Protein AF-A0A520QW75-F1 (afdb_monomer)

Mean predicted aligned error: 20.35 Å

Structure (mmCIF, N/CA/C/O backbone):
data_AF-A0A520QW75-F1
#
_entry.id   AF-A0A520QW75-F1
#
loop_
_atom_site.group_PDB
_atom_site.id
_atom_site.type_symbol
_atom_site.label_atom_id
_atom_site.label_alt_id
_atom_site.label_comp_id
_atom_site.label_asym_id
_atom_site.label_entity_id
_atom_site.label_seq_id
_atom_site.pdbx_PDB_ins_code
_atom_site.Cartn_x
_atom_site.Cartn_y
_atom_site.Cartn_z
_atom_site.occupancy
_atom_site.B_iso_or_equiv
_atom_site.auth_seq_id
_atom_site.auth_comp_id
_atom_site.auth_asym_id
_atom_site.auth_atom_id
_atom_site.pdbx_PDB_model_num
ATOM 1 N N . MET A 1 1 ? -32.473 13.089 15.327 1.00 42.22 1 MET A N 1
ATOM 2 C CA . MET A 1 1 ? -33.759 12.348 15.554 1.00 42.22 1 MET A CA 1
ATOM 3 C C . MET A 1 1 ? -34.931 12.749 14.631 1.00 42.22 1 MET A C 1
ATOM 5 O O . MET A 1 1 ? -35.646 13.708 14.922 1.00 42.22 1 MET A O 1
ATOM 9 N N . ARG A 1 2 ? -35.199 11.991 13.554 1.00 32.72 2 ARG A N 1
ATOM 10 C CA . ARG A 1 2 ? -36.476 12.032 12.803 1.00 32.72 2 ARG A CA 1
ATOM 11 C C . ARG A 1 2 ? -36.826 10.639 12.255 1.00 32.72 2 ARG A C 1
ATOM 13 O O . ARG A 1 2 ? -36.296 10.236 11.233 1.00 32.72 2 ARG A O 1
ATOM 20 N N . CYS A 1 3 ? -37.754 9.934 12.904 1.00 30.45 3 CYS A N 1
ATOM 21 C CA . CYS A 1 3 ? -38.469 8.804 12.302 1.00 30.45 3 CYS A CA 1
ATOM 22 C C . CYS A 1 3 ? -39.557 9.358 11.371 1.00 30.45 3 CYS A C 1
ATOM 24 O O . CYS A 1 3 ? -40.624 9.766 11.834 1.00 30.45 3 CYS A O 1
ATOM 26 N N . THR A 1 4 ? -39.311 9.416 10.064 1.00 38.19 4 THR A N 1
ATOM 27 C CA . THR A 1 4 ? -40.380 9.689 9.092 1.00 38.19 4 THR A CA 1
ATOM 28 C C . THR A 1 4 ? -41.209 8.429 8.873 1.00 38.19 4 THR A C 1
ATOM 30 O O . THR A 1 4 ? -40.852 7.554 8.091 1.00 38.19 4 THR A O 1
ATOM 33 N N . ALA A 1 5 ? -42.340 8.349 9.575 1.00 40.09 5 ALA A N 1
ATOM 34 C CA . ALA A 1 5 ? -43.391 7.370 9.337 1.00 40.09 5 ALA A CA 1
ATOM 35 C C . ALA A 1 5 ? -44.113 7.681 8.013 1.00 40.09 5 ALA A C 1
ATOM 37 O O . ALA A 1 5 ? -44.834 8.676 7.910 1.00 40.09 5 ALA A O 1
ATOM 38 N N . ALA A 1 6 ? -43.951 6.824 7.002 1.00 36.31 6 ALA A N 1
ATOM 39 C CA . ALA A 1 6 ? -44.821 6.821 5.830 1.00 36.31 6 ALA A CA 1
ATOM 40 C C . ALA A 1 6 ? -46.079 5.987 6.126 1.00 36.31 6 ALA A C 1
ATOM 42 O O . ALA A 1 6 ? -46.023 4.837 6.557 1.00 36.31 6 ALA A O 1
ATOM 43 N N . VAL A 1 7 ? -47.225 6.635 5.939 1.00 38.41 7 VAL A N 1
ATOM 44 C CA . VAL A 1 7 ? -48.564 6.230 6.368 1.00 38.41 7 VAL A CA 1
ATOM 45 C C . VAL A 1 7 ? -49.082 4.997 5.619 1.00 38.41 7 VAL A C 1
ATOM 47 O O . VAL A 1 7 ? -49.169 4.964 4.394 1.00 38.41 7 VAL A O 1
ATOM 50 N N . ILE A 1 8 ? -49.517 4.015 6.407 1.00 40.06 8 ILE A N 1
ATOM 51 C CA . ILE A 1 8 ? -50.234 2.794 6.025 1.00 40.06 8 ILE A CA 1
ATOM 52 C C . ILE A 1 8 ? -51.604 3.128 5.405 1.00 40.06 8 ILE A C 1
ATOM 54 O O . ILE A 1 8 ? -52.425 3.805 6.028 1.00 40.06 8 ILE A O 1
ATOM 58 N N . ARG A 1 9 ? -51.924 2.554 4.233 1.00 38.00 9 ARG A N 1
ATOM 59 C CA . ARG A 1 9 ? -53.306 2.460 3.722 1.00 38.00 9 ARG A CA 1
ATOM 60 C C . ARG A 1 9 ? -53.643 1.022 3.291 1.00 38.00 9 ARG A C 1
ATOM 62 O O . ARG A 1 9 ? -53.398 0.640 2.160 1.00 38.00 9 ARG A O 1
ATOM 69 N N . ARG A 1 10 ? -54.275 0.290 4.225 1.00 41.78 10 ARG A N 1
ATOM 70 C CA . ARG A 1 10 ? -55.133 -0.916 4.080 1.00 41.78 10 ARG A CA 1
ATOM 71 C C . ARG A 1 10 ? -54.602 -2.112 3.256 1.00 41.78 10 ARG A C 1
ATOM 73 O O . ARG A 1 10 ? -54.815 -2.125 2.053 1.00 41.78 10 ARG A O 1
ATOM 80 N N . LEU A 1 11 ? -54.180 -3.196 3.928 1.00 38.09 11 LEU A N 1
ATOM 81 C CA . LEU A 1 11 ? -54.791 -4.543 3.814 1.00 38.09 11 LEU A CA 1
ATOM 82 C C . LEU A 1 11 ? -54.193 -5.557 4.824 1.00 38.09 11 LEU A C 1
ATOM 84 O O . LEU A 1 11 ? -52.999 -5.555 5.068 1.00 38.09 11 LEU A O 1
ATOM 88 N N . LEU A 1 12 ? -55.088 -6.378 5.388 1.00 38.69 12 LEU A N 1
ATOM 89 C CA . LEU A 1 12 ? -54.980 -7.656 6.121 1.00 38.69 12 LEU A CA 1
ATOM 90 C C . LEU A 1 12 ? -53.645 -8.200 6.698 1.00 38.69 12 LEU A C 1
ATOM 92 O O . LEU A 1 12 ? -52.679 -8.437 5.989 1.00 38.69 12 LEU A O 1
ATOM 96 N N . LEU A 1 13 ? -53.747 -8.579 7.984 1.00 44.44 13 LEU A N 1
ATOM 97 C CA . LEU A 1 13 ? -53.095 -9.677 8.724 1.00 44.44 13 LEU A CA 1
ATOM 98 C C . LEU A 1 13 ? -51.955 -10.459 8.030 1.00 44.44 13 LEU A C 1
ATOM 100 O O . LEU A 1 13 ? -52.214 -11.376 7.256 1.00 44.44 13 LEU A O 1
ATOM 104 N N . MET A 1 14 ? -50.731 -10.283 8.533 1.00 34.16 14 MET A N 1
ATOM 105 C CA . MET A 1 14 ? -49.941 -11.396 9.072 1.00 34.16 14 MET A CA 1
ATOM 106 C C . MET A 1 14 ? -48.913 -10.870 10.075 1.00 34.16 14 MET A C 1
ATOM 108 O O . MET A 1 14 ? -48.211 -9.891 9.839 1.00 34.16 14 MET A O 1
ATOM 112 N N . THR A 1 15 ? -48.874 -11.523 11.227 1.00 48.84 15 THR A N 1
ATOM 113 C CA . THR A 1 15 ? -47.963 -11.282 12.338 1.00 48.84 15 THR A CA 1
ATOM 114 C C . THR A 1 15 ? -46.535 -11.619 11.904 1.00 48.84 15 THR A C 1
ATOM 116 O O . THR A 1 15 ? -46.151 -12.783 11.886 1.00 48.84 15 THR A O 1
ATOM 119 N N . ALA A 1 16 ? -45.744 -10.604 11.568 1.00 38.72 16 ALA A N 1
ATOM 120 C CA . ALA A 1 16 ? -44.292 -10.701 11.521 1.00 38.72 16 ALA A CA 1
ATOM 121 C C . ALA A 1 16 ? -43.744 -9.589 12.412 1.00 38.72 16 ALA A C 1
ATOM 123 O O . ALA A 1 16 ? -43.727 -8.415 12.046 1.00 38.72 16 ALA A O 1
ATOM 124 N N . LEU A 1 17 ? -43.364 -9.979 13.626 1.00 44.41 17 LEU A N 1
ATOM 125 C CA . LEU A 1 17 ? -42.553 -9.178 14.526 1.00 44.41 17 LEU A CA 1
ATOM 126 C C . LEU A 1 17 ? -41.160 -9.078 13.882 1.00 44.41 17 LEU A C 1
ATOM 128 O O . LEU A 1 17 ? -40.265 -9.854 14.197 1.00 44.41 17 LEU A O 1
ATOM 132 N N . LEU A 1 18 ? -41.007 -8.191 12.898 1.00 40.03 18 LEU A N 1
ATOM 133 C CA . LEU A 1 18 ? -39.690 -7.767 12.452 1.00 40.03 18 LEU A CA 1
ATOM 134 C C . LEU A 1 18 ? -39.141 -6.918 13.593 1.00 40.03 18 LEU A C 1
ATOM 136 O O . LEU A 1 18 ? -39.601 -5.800 13.825 1.00 40.03 18 LEU A O 1
ATOM 140 N N . ALA A 1 19 ? -38.213 -7.495 14.352 1.00 37.88 19 ALA A N 1
ATOM 141 C CA . ALA A 1 19 ? -37.278 -6.720 15.141 1.00 37.88 19 ALA A CA 1
ATOM 142 C C . ALA A 1 19 ? -36.535 -5.822 14.148 1.00 37.88 19 ALA A C 1
ATOM 144 O O . ALA A 1 19 ? -35.592 -6.251 13.492 1.00 37.88 19 ALA A O 1
ATOM 145 N N . VAL A 1 20 ? -37.040 -4.604 13.959 1.00 41.28 20 VAL A N 1
ATOM 146 C CA . VAL A 1 20 ? -36.266 -3.531 13.353 1.00 41.28 20 VAL A CA 1
ATOM 147 C C . VAL A 1 20 ? -35.201 -3.231 14.397 1.00 41.28 20 VAL A C 1
ATOM 149 O O . VAL A 1 20 ? -35.482 -2.562 15.391 1.00 41.28 20 VAL A O 1
ATOM 152 N N . GLY A 1 21 ? -34.032 -3.857 14.250 1.00 39.59 21 GLY A N 1
ATOM 153 C CA . GLY A 1 21 ? -32.836 -3.409 14.942 1.00 39.59 21 GLY A CA 1
ATOM 154 C C . GLY A 1 21 ? -32.638 -1.962 14.525 1.00 39.59 21 GLY A C 1
ATOM 155 O O . GLY A 1 21 ? -32.510 -1.675 13.339 1.00 39.59 21 GLY A O 1
ATOM 156 N N . CYS A 1 22 ? -32.758 -1.037 15.471 1.00 44.78 22 CYS A N 1
ATOM 157 C CA . CYS A 1 22 ? -32.265 0.308 15.244 1.00 44.78 22 CYS A CA 1
ATOM 158 C C . CYS A 1 22 ? -30.747 0.177 15.275 1.00 44.78 22 CYS A C 1
ATOM 160 O O . CYS A 1 22 ? -30.173 0.140 16.360 1.00 44.78 22 CYS A O 1
ATOM 162 N N . ASP A 1 23 ? -30.124 0.008 14.115 1.00 56.12 23 ASP A N 1
ATOM 163 C CA . ASP A 1 23 ? -28.684 0.185 14.013 1.00 56.12 23 ASP A CA 1
ATOM 164 C C . ASP A 1 23 ? -28.398 1.662 14.308 1.00 56.12 23 ASP A C 1
ATOM 166 O O . ASP A 1 23 ? -29.008 2.564 13.723 1.00 56.12 23 ASP A O 1
ATOM 170 N N . ASP A 1 24 ? -27.554 1.910 15.308 1.00 74.06 24 ASP A N 1
ATOM 171 C CA . ASP A 1 24 ? -27.201 3.264 15.711 1.00 74.06 24 ASP A CA 1
ATOM 172 C C . ASP A 1 24 ? -26.275 3.850 14.641 1.00 74.06 24 ASP A C 1
ATOM 174 O O . ASP A 1 24 ? -25.105 3.482 14.512 1.00 74.06 24 ASP A O 1
ATOM 178 N N . THR A 1 25 ? -26.830 4.748 13.830 1.00 83.81 25 THR A N 1
ATOM 179 C CA . THR A 1 25 ? -26.079 5.465 12.805 1.00 83.81 25 THR A CA 1
ATOM 180 C C . THR A 1 25 ? -25.237 6.567 13.440 1.00 83.81 25 THR A C 1
ATOM 182 O O . THR A 1 25 ? -25.725 7.411 14.201 1.00 83.81 25 THR A O 1
ATOM 185 N N . HIS A 1 26 ? -23.961 6.595 13.087 1.00 89.94 26 HIS A N 1
ATOM 186 C CA . HIS A 1 26 ? -22.995 7.579 13.537 1.00 89.94 26 HIS A CA 1
ATOM 187 C C . HIS A 1 26 ? -22.360 8.293 12.346 1.00 89.94 26 HIS A C 1
ATOM 189 O O . HIS A 1 26 ? -22.221 7.740 11.260 1.00 89.94 26 HIS A O 1
ATOM 195 N N . HIS A 1 27 ? -21.930 9.531 12.577 1.00 92.94 27 HIS A N 1
ATOM 196 C CA . HIS A 1 27 ? -21.165 10.300 11.603 1.00 92.94 27 HIS A CA 1
ATOM 197 C C . HIS A 1 27 ? -19.714 10.396 12.048 1.00 92.94 27 HIS A C 1
ATOM 199 O O . HIS A 1 27 ? -19.423 10.587 13.231 1.00 92.94 27 HIS A O 1
ATOM 205 N N . ALA A 1 28 ? -18.801 10.314 11.095 1.00 92.75 28 ALA A N 1
ATOM 206 C CA . ALA A 1 28 ? -17.375 10.479 11.293 1.00 92.75 28 ALA A CA 1
ATOM 207 C C . ALA A 1 28 ? -16.809 11.439 10.247 1.00 92.75 28 ALA A C 1
ATOM 209 O O . ALA A 1 28 ? -17.318 11.523 9.131 1.00 92.75 28 ALA A O 1
ATOM 210 N N . ARG A 1 29 ? -15.752 12.172 10.604 1.00 92.06 29 ARG A N 1
ATOM 211 C CA . ARG A 1 29 ? -15.114 13.122 9.694 1.00 92.06 29 ARG A CA 1
ATOM 212 C C . ARG A 1 29 ? -13.629 12.860 9.566 1.00 92.06 29 ARG A C 1
ATOM 214 O O . ARG A 1 29 ? -12.904 12.918 10.558 1.00 92.06 29 ARG A O 1
ATOM 221 N N . VAL A 1 30 ? -13.193 12.630 8.332 1.00 91.12 30 VAL A N 1
ATOM 222 C CA . VAL A 1 30 ? -11.797 12.353 7.984 1.00 91.12 30 VAL A CA 1
ATOM 223 C C . VAL A 1 30 ? -11.310 13.293 6.886 1.00 91.12 30 VAL A C 1
ATOM 225 O O . VAL A 1 30 ? -12.068 13.719 6.011 1.00 91.12 30 VAL A O 1
ATOM 228 N N . SER A 1 31 ? -10.029 13.643 6.930 1.00 87.56 31 SER A N 1
ATOM 229 C CA . SER A 1 31 ? -9.386 14.482 5.915 1.00 87.56 31 SER A CA 1
ATOM 230 C C . SER A 1 31 ? -9.206 13.752 4.581 1.00 87.56 31 SER A C 1
ATOM 232 O O . SER A 1 31 ? -9.246 14.380 3.523 1.00 87.56 31 SER A O 1
ATOM 234 N N . GLN A 1 32 ? -9.049 12.426 4.613 1.00 83.19 32 GLN A N 1
ATOM 235 C CA . GLN A 1 32 ? -8.923 11.577 3.431 1.00 83.19 32 GLN A CA 1
ATOM 236 C C . GLN A 1 32 ? -9.780 10.321 3.576 1.00 83.19 32 GLN A C 1
ATOM 238 O O . GLN A 1 32 ? -9.716 9.627 4.582 1.00 83.19 32 GLN A O 1
ATOM 243 N N . GLY A 1 33 ? -10.562 10.002 2.543 1.00 81.56 33 GLY A N 1
ATOM 244 C CA . GLY A 1 33 ? -11.476 8.857 2.567 1.00 81.56 33 GLY A CA 1
ATOM 245 C C . GLY A 1 33 ? -10.820 7.507 2.279 1.00 81.56 33 GLY A C 1
ATOM 246 O O . GLY A 1 33 ? -11.493 6.501 2.397 1.00 81.56 33 GLY A O 1
ATOM 247 N N . ALA A 1 34 ? -9.550 7.455 1.859 1.00 86.25 34 ALA A N 1
ATOM 248 C CA . ALA A 1 34 ? -8.804 6.211 1.603 1.00 86.25 34 ALA A CA 1
ATOM 249 C C . ALA A 1 34 ? -9.543 5.150 0.739 1.00 86.25 34 ALA A C 1
ATOM 251 O O . ALA A 1 34 ? -9.346 3.954 0.909 1.00 86.25 34 ALA A O 1
ATOM 252 N N . GLY A 1 35 ? -10.406 5.566 -0.196 1.00 86.75 35 GLY A N 1
ATOM 253 C CA . GLY A 1 35 ? -11.193 4.639 -1.026 1.00 86.75 35 GLY A CA 1
ATOM 254 C C . GLY A 1 35 ? -12.397 3.992 -0.325 1.00 86.75 35 GLY A C 1
ATOM 255 O O . GLY A 1 35 ? -12.981 3.058 -0.877 1.00 86.75 35 GLY A O 1
ATOM 256 N N . LEU A 1 36 ? -12.780 4.480 0.860 1.00 90.88 36 LEU A N 1
ATOM 257 C CA . LEU A 1 36 ? -14.013 4.091 1.541 1.00 90.88 36 LEU A CA 1
ATOM 258 C C . LEU A 1 36 ? -15.226 4.272 0.624 1.00 90.88 36 LEU A C 1
ATOM 260 O O . LEU A 1 36 ? -15.346 5.257 -0.108 1.00 90.88 36 LEU A O 1
ATOM 264 N N . HIS A 1 37 ? -16.124 3.304 0.702 1.00 93.06 37 HIS A N 1
ATOM 265 C CA . HIS A 1 37 ? -17.395 3.246 -0.009 1.00 93.06 37 HIS A CA 1
ATOM 266 C C . HIS A 1 37 ? -18.438 2.554 0.875 1.00 93.06 37 HIS A C 1
ATOM 268 O O . HIS A 1 37 ? -18.087 1.923 1.873 1.00 93.06 37 HIS A O 1
ATOM 274 N N . GLU A 1 38 ? -19.711 2.672 0.511 1.00 94.44 38 GLU A N 1
ATOM 275 C CA . GLU A 1 38 ? -20.807 1.930 1.147 1.00 94.44 38 GLU A CA 1
ATOM 276 C C . GLU A 1 38 ? -20.475 0.425 1.238 1.00 94.44 38 GLU A C 1
ATOM 278 O O . GLU A 1 38 ? -19.975 -0.164 0.276 1.00 94.44 38 GLU A O 1
ATOM 283 N N . GLY A 1 39 ? -20.684 -0.173 2.412 1.00 91.69 39 GLY A N 1
ATOM 284 C CA . GLY A 1 39 ? -20.321 -1.556 2.746 1.00 91.69 39 GLY A CA 1
ATOM 285 C C . GLY A 1 39 ? -18.884 -1.760 3.250 1.00 91.69 39 GLY A C 1
ATOM 286 O O . GLY A 1 39 ? -18.525 -2.871 3.652 1.00 91.69 39 GLY A O 1
ATOM 287 N N . SER A 1 40 ? -18.041 -0.719 3.269 1.00 94.12 40 SER A N 1
ATOM 288 C CA . SER A 1 40 ? -16.687 -0.828 3.841 1.00 94.12 40 SER A CA 1
ATOM 289 C C . SER A 1 40 ? -16.761 -1.191 5.334 1.00 94.12 40 SER A C 1
ATOM 291 O O . SER A 1 40 ? -17.548 -0.581 6.058 1.00 94.12 40 SER A O 1
ATOM 293 N N . PRO A 1 41 ? -15.953 -2.138 5.845 1.00 95.00 41 PRO A N 1
ATOM 294 C CA . PRO A 1 41 ? -15.961 -2.501 7.263 1.00 95.00 41 PRO A CA 1
ATOM 295 C C . PRO A 1 41 ? -15.629 -1.347 8.199 1.00 95.00 41 PRO A C 1
ATOM 297 O O . PRO A 1 41 ? -14.648 -0.625 7.995 1.00 95.00 41 PRO A O 1
ATOM 300 N N . VAL A 1 42 ? -16.342 -1.314 9.323 1.00 94.38 42 VAL A N 1
ATOM 301 C CA . VAL A 1 42 ? -15.949 -0.582 10.527 1.00 94.38 42 VAL A CA 1
ATOM 302 C C . VAL A 1 42 ? -15.266 -1.550 11.489 1.00 94.38 42 VAL A C 1
ATOM 304 O O . VAL A 1 42 ? -15.842 -2.572 11.876 1.00 94.38 42 VAL A O 1
ATOM 307 N N . LEU A 1 43 ? -14.029 -1.243 11.874 1.00 92.69 43 LEU A N 1
ATOM 308 C CA . LEU A 1 43 ? -13.207 -2.082 12.743 1.00 92.69 43 LEU A CA 1
ATOM 309 C C . LEU A 1 43 ? -12.959 -1.416 14.095 1.00 92.69 43 LEU A C 1
ATOM 311 O O . LEU A 1 43 ? -12.551 -0.262 14.148 1.00 92.69 43 LEU A O 1
ATOM 315 N N . VAL A 1 44 ? -13.072 -2.174 15.183 1.00 91.31 44 VAL A N 1
ATOM 316 C CA . VAL A 1 44 ? -12.598 -1.777 16.518 1.00 91.31 44 VAL A CA 1
ATOM 317 C C . VAL A 1 44 ? -11.575 -2.801 16.978 1.00 91.31 44 VAL A C 1
ATOM 319 O O . VAL A 1 44 ? -11.871 -3.991 17.056 1.00 91.31 44 VAL A O 1
ATOM 322 N N . SER A 1 45 ? -10.343 -2.360 17.248 1.00 84.56 45 SER A N 1
ATOM 323 C CA . SER A 1 45 ? -9.241 -3.249 17.660 1.00 84.56 45 SER A CA 1
ATOM 324 C C . SER A 1 45 ? -9.033 -4.458 16.724 1.00 84.56 45 SER A C 1
ATOM 326 O O . SER A 1 45 ? -8.649 -5.535 17.170 1.00 84.56 45 SER A O 1
ATOM 328 N N . GLY A 1 46 ? -9.299 -4.281 15.422 1.00 83.62 46 GLY A N 1
ATOM 329 C CA . GLY A 1 46 ? -9.181 -5.325 14.394 1.00 83.62 46 GLY A CA 1
ATOM 330 C C . GLY A 1 46 ? -10.399 -6.246 14.244 1.00 83.62 46 GLY A C 1
ATOM 331 O O . GLY A 1 46 ? -10.394 -7.111 13.374 1.00 83.62 46 GLY A O 1
ATOM 332 N N . VAL A 1 47 ? -11.448 -6.065 15.049 1.00 89.19 47 VAL A N 1
ATOM 333 C CA . VAL A 1 47 ? -12.711 -6.811 14.944 1.00 89.19 47 VAL A CA 1
ATOM 334 C C . VAL A 1 47 ? -13.703 -5.999 14.119 1.00 89.19 47 VAL A C 1
ATOM 336 O O . VAL A 1 47 ? -13.891 -4.816 14.394 1.00 89.19 47 VAL A O 1
ATOM 339 N N . ARG A 1 48 ? -14.345 -6.619 13.122 1.00 92.94 48 ARG A N 1
ATOM 340 C CA . ARG A 1 48 ? -15.446 -5.995 12.372 1.00 92.94 48 ARG A CA 1
ATOM 341 C C . ARG A 1 48 ? -16.648 -5.847 13.298 1.00 92.94 48 ARG A C 1
ATOM 343 O O . ARG A 1 48 ? -17.095 -6.845 13.848 1.00 92.94 48 ARG A O 1
ATOM 350 N N . VAL A 1 49 ? -17.122 -4.615 13.466 1.00 93.88 49 VAL A N 1
ATOM 351 C CA . VAL A 1 49 ? -18.252 -4.273 14.348 1.00 93.88 49 VAL A CA 1
ATOM 352 C C . VAL A 1 49 ? -19.426 -3.633 13.609 1.00 93.88 49 VAL A C 1
ATOM 354 O O . VAL A 1 49 ? -20.464 -3.391 14.211 1.00 93.88 49 VAL A O 1
ATOM 357 N N . GLY A 1 50 ? -19.258 -3.326 12.326 1.00 93.44 50 GLY A N 1
ATOM 358 C CA . GLY A 1 50 ? -20.277 -2.672 11.517 1.00 93.44 50 GLY A CA 1
ATOM 359 C C . GLY A 1 50 ? -19.763 -2.323 10.129 1.00 93.44 50 GLY A C 1
ATOM 360 O O . GLY A 1 50 ? -18.753 -2.882 9.672 1.00 93.44 50 GLY A O 1
ATOM 361 N N . GLU A 1 51 ? -20.443 -1.389 9.478 1.00 94.75 51 GLU A N 1
ATOM 362 C CA . GLU A 1 51 ? -20.181 -1.004 8.096 1.00 94.75 51 GLU A CA 1
ATOM 363 C C . GLU A 1 51 ? -20.411 0.488 7.837 1.00 94.75 51 GLU A C 1
ATOM 365 O O . GLU A 1 51 ? -21.019 1.212 8.624 1.00 94.75 51 GLU A O 1
ATOM 370 N N . VAL A 1 52 ? -19.824 0.966 6.746 1.00 95.75 52 VAL A N 1
ATOM 371 C CA . VAL A 1 52 ? -20.042 2.311 6.225 1.00 95.75 52 VAL A CA 1
ATOM 372 C C . VAL A 1 52 ? -21.329 2.311 5.411 1.00 95.75 52 VAL A C 1
ATOM 374 O O . VAL A 1 52 ? -21.440 1.570 4.440 1.00 95.75 52 VAL A O 1
ATOM 377 N N . GLU A 1 53 ? -22.260 3.185 5.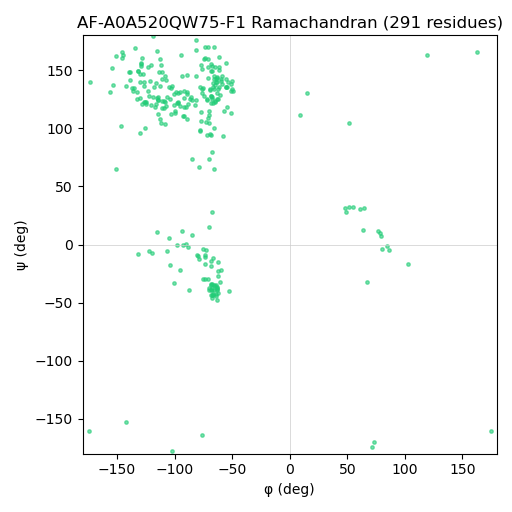766 1.00 94.56 53 GLU A N 1
ATOM 378 C CA . GLU A 1 53 ? -23.552 3.354 5.089 1.00 94.56 53 GLU A CA 1
ATOM 379 C C . GLU A 1 53 ? -23.445 4.349 3.930 1.00 94.56 53 GLU A C 1
ATOM 381 O O . GLU A 1 53 ? -24.020 4.162 2.862 1.00 94.56 53 GLU A O 1
ATOM 386 N N . ALA A 1 54 ? -22.675 5.425 4.115 1.00 92.12 54 ALA A N 1
ATOM 387 C CA . ALA A 1 54 ? -22.491 6.437 3.084 1.00 92.12 54 ALA A CA 1
ATOM 388 C C . ALA A 1 54 ? -21.164 7.180 3.235 1.00 92.12 54 ALA A C 1
ATOM 390 O O . ALA A 1 54 ? -20.636 7.372 4.330 1.00 92.12 54 ALA A O 1
ATOM 391 N N . VAL A 1 55 ? -20.641 7.658 2.106 1.00 93.81 55 VAL A N 1
ATOM 392 C CA . VAL A 1 55 ? -19.454 8.516 2.057 1.00 93.81 55 VAL A CA 1
ATOM 393 C C . VAL A 1 55 ? -19.788 9.749 1.233 1.00 93.81 55 VAL A C 1
ATOM 395 O O . VAL A 1 55 ? -20.136 9.650 0.056 1.00 93.81 55 VAL A O 1
ATOM 398 N N . THR A 1 56 ? -19.668 10.925 1.842 1.00 93.12 56 THR A N 1
ATOM 399 C CA . THR A 1 56 ? -19.916 12.212 1.183 1.00 93.12 56 THR A CA 1
ATOM 400 C C . THR A 1 56 ? -18.750 13.166 1.401 1.00 93.12 56 THR A C 1
ATOM 402 O O . THR A 1 56 ? -17.977 13.033 2.344 1.00 93.12 56 THR A O 1
ATOM 405 N N . VAL A 1 57 ? -18.581 14.134 0.501 1.00 88.62 57 VAL A N 1
ATOM 406 C CA . VAL A 1 57 ? -17.556 15.175 0.640 1.00 88.62 57 VAL A CA 1
ATOM 407 C C . VAL A 1 57 ? -18.253 16.493 0.949 1.00 88.62 57 VAL A C 1
ATOM 409 O O . VAL A 1 57 ? -19.029 16.988 0.131 1.00 88.62 57 VAL A O 1
ATOM 412 N N . ILE A 1 58 ? -17.970 17.062 2.120 1.00 85.88 58 ILE A N 1
ATOM 413 C CA . ILE A 1 58 ? -18.558 18.311 2.615 1.00 85.88 58 ILE A CA 1
ATOM 414 C C . ILE A 1 58 ? -17.411 19.247 3.000 1.00 85.88 58 ILE A C 1
ATOM 416 O O . ILE A 1 58 ? -16.557 18.895 3.807 1.00 85.88 58 ILE A O 1
ATOM 420 N N . GLU A 1 59 ? -17.366 20.438 2.394 1.00 82.31 59 GLU A N 1
ATOM 421 C CA . GLU A 1 59 ? -16.366 21.480 2.702 1.00 82.31 59 GLU A CA 1
ATOM 422 C C . GLU A 1 59 ? -14.896 21.011 2.592 1.00 82.31 59 GLU A C 1
ATOM 424 O O . GLU A 1 59 ? -14.014 21.487 3.302 1.00 82.31 59 GLU A O 1
ATOM 429 N N . GLY A 1 60 ? -14.612 20.074 1.679 1.00 79.62 60 GLY A N 1
ATOM 430 C CA . GLY A 1 60 ? -13.261 19.535 1.468 1.00 79.62 60 GLY A CA 1
ATOM 431 C C . GLY A 1 60 ? -12.827 18.480 2.492 1.00 79.62 60 GLY A C 1
ATOM 432 O O . GLY A 1 60 ? -11.675 18.053 2.458 1.00 79.62 60 GLY A O 1
ATOM 433 N N . GLN A 1 61 ? -13.733 18.043 3.369 1.00 83.44 61 GLN A N 1
ATOM 434 C CA . GLN A 1 61 ? -13.554 16.902 4.266 1.00 83.44 61 GLN A CA 1
ATOM 435 C C . GLN A 1 61 ? -14.492 15.766 3.853 1.00 83.44 61 GLN A C 1
ATOM 437 O O . GLN A 1 61 ? -15.531 15.994 3.228 1.00 83.44 61 GLN A O 1
ATOM 442 N N . VAL A 1 62 ? -14.117 14.534 4.181 1.00 91.00 62 VAL A N 1
ATOM 443 C CA . VAL A 1 62 ? -14.951 13.359 3.935 1.00 91.00 62 VAL A CA 1
ATOM 444 C C . VAL A 1 62 ? -15.801 13.114 5.177 1.00 91.00 62 VAL A C 1
ATOM 446 O O . VAL A 1 62 ? -15.271 12.895 6.268 1.00 91.00 62 VAL A O 1
ATOM 449 N N . ASP A 1 63 ? -17.114 13.188 5.004 1.00 93.62 63 ASP A N 1
ATOM 450 C CA . ASP A 1 63 ? -18.116 12.849 6.009 1.00 93.62 63 ASP A CA 1
ATOM 451 C C . ASP A 1 63 ? -18.596 11.419 5.732 1.00 93.62 63 ASP A C 1
ATOM 453 O O . ASP A 1 63 ? -19.022 11.091 4.619 1.00 93.62 63 ASP A O 1
ATOM 457 N N . VAL A 1 64 ? -18.438 10.551 6.725 1.00 95.12 64 VAL A N 1
ATOM 458 C CA . VAL A 1 64 ? -18.706 9.116 6.635 1.00 95.12 64 VAL A CA 1
ATOM 459 C C . VAL A 1 64 ? -19.847 8.786 7.582 1.00 95.12 64 VAL A C 1
ATOM 461 O O . VAL A 1 64 ? -19.738 9.007 8.788 1.00 95.12 64 VAL A O 1
ATOM 464 N N . GLU A 1 65 ? -20.925 8.249 7.031 1.00 94.62 65 GLU A N 1
ATOM 465 C CA . GLU A 1 65 ? -22.029 7.667 7.785 1.00 94.62 65 GLU A CA 1
ATOM 466 C C . GLU A 1 65 ? -21.721 6.187 8.011 1.00 94.62 65 GLU A C 1
ATOM 468 O O . GLU A 1 65 ? -21.343 5.478 7.077 1.00 94.62 65 GLU A O 1
ATOM 473 N N . LEU A 1 66 ? -21.819 5.730 9.254 1.00 94.25 66 LEU A N 1
ATOM 474 C CA . LEU A 1 66 ? -21.460 4.373 9.652 1.00 94.25 66 LEU A CA 1
ATOM 475 C C . LEU A 1 66 ? -22.484 3.812 10.632 1.00 94.25 66 LEU A C 1
ATOM 477 O O . LEU A 1 66 ? -23.028 4.550 11.453 1.00 94.25 66 LEU A O 1
ATOM 481 N N . SER A 1 67 ? -22.693 2.506 10.587 1.00 92.75 67 SER A N 1
ATOM 482 C CA . SER A 1 67 ? -23.499 1.764 11.550 1.00 92.75 67 SER A CA 1
ATOM 483 C C . SER A 1 67 ? -22.604 0.855 12.393 1.00 92.75 67 SER A C 1
ATOM 485 O O . SER A 1 67 ? -21.552 0.383 11.951 1.00 92.75 67 SER A O 1
ATOM 487 N N . ILE A 1 68 ? -22.997 0.636 13.647 1.00 90.94 68 ILE A N 1
ATOM 488 C CA . ILE A 1 68 ? -22.405 -0.385 14.517 1.00 90.94 68 ILE A CA 1
ATOM 489 C C . ILE A 1 68 ? -23.499 -1.406 14.792 1.00 90.94 68 ILE A C 1
ATOM 491 O O . ILE A 1 68 ? -24.574 -1.045 15.273 1.00 90.94 68 ILE A O 1
ATOM 495 N N . ALA A 1 69 ? -23.228 -2.673 14.488 1.00 88.38 69 ALA A N 1
ATOM 496 C CA . ALA A 1 69 ? -24.216 -3.720 14.664 1.00 88.38 69 ALA A CA 1
ATOM 497 C C . ALA A 1 69 ? -24.546 -3.902 16.154 1.00 88.38 69 ALA A C 1
ATOM 499 O O . ALA A 1 69 ? -23.675 -3.890 17.028 1.00 88.38 69 ALA A O 1
ATOM 500 N N . SER A 1 70 ? -25.838 -4.062 16.440 1.00 82.69 70 SER A N 1
ATOM 501 C CA . SER A 1 70 ? -26.388 -4.099 17.805 1.00 82.69 70 SER A CA 1
ATOM 502 C C . SER A 1 70 ? -25.892 -5.256 18.691 1.00 82.69 70 SER A C 1
ATOM 504 O O . SER A 1 70 ? -26.061 -5.218 19.913 1.00 82.69 70 SER A O 1
ATOM 506 N N . ASP A 1 71 ? -25.268 -6.281 18.109 1.00 84.62 71 ASP A N 1
ATOM 507 C CA . ASP A 1 71 ? -24.613 -7.380 18.824 1.00 84.62 71 ASP A CA 1
ATOM 508 C C . ASP A 1 71 ? -23.227 -7.000 19.379 1.00 84.62 71 ASP A C 1
ATOM 510 O O . ASP A 1 71 ? -22.699 -7.690 20.261 1.00 84.62 71 ASP A O 1
ATOM 514 N N . HIS A 1 72 ? -22.670 -5.866 18.949 1.00 83.06 72 HIS A N 1
ATOM 515 C CA . HIS A 1 72 ? -21.429 -5.307 19.462 1.00 83.06 72 HIS A CA 1
ATOM 516 C C . HIS A 1 72 ? -21.681 -4.169 20.459 1.00 83.06 72 HIS A C 1
ATOM 518 O O . HIS A 1 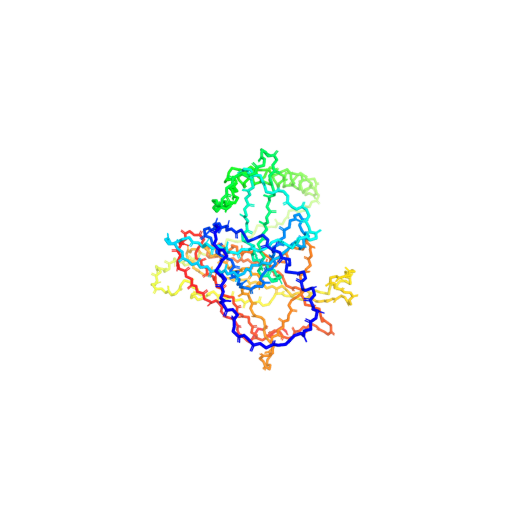72 ? -22.215 -3.112 20.142 1.00 83.06 72 HIS A O 1
ATOM 524 N N . GLN A 1 73 ? -21.209 -4.346 21.695 1.00 80.56 73 GLN A N 1
ATOM 525 C CA . GLN A 1 73 ? -21.280 -3.310 22.731 1.00 80.56 73 GLN A CA 1
ATOM 526 C C . GLN A 1 73 ? -20.097 -2.337 22.617 1.00 80.56 73 GLN A C 1
ATOM 528 O O . GLN A 1 73 ? -19.163 -2.373 23.422 1.00 80.56 73 GLN A O 1
ATOM 533 N N . VAL A 1 74 ? -20.119 -1.466 21.608 1.00 82.88 74 VAL A N 1
ATOM 534 C CA . VAL A 1 74 ? -19.104 -0.415 21.438 1.00 82.88 74 VAL A CA 1
ATOM 535 C C . VAL A 1 74 ? -19.582 0.870 22.109 1.00 82.88 74 VAL A C 1
ATOM 537 O O . VAL A 1 74 ? -20.517 1.519 21.658 1.00 82.88 74 VAL A O 1
ATOM 540 N N . THR A 1 75 ? -18.932 1.267 23.205 1.00 85.06 75 THR A N 1
ATOM 541 C CA . THR A 1 75 ? -19.203 2.568 23.837 1.00 85.06 75 THR A CA 1
ATOM 542 C C . THR A 1 75 ? -18.304 3.639 23.234 1.00 85.06 75 THR A C 1
ATOM 544 O O . THR A 1 75 ? -17.109 3.677 23.530 1.00 85.06 75 THR A O 1
ATOM 547 N N . LEU A 1 76 ? -18.886 4.533 22.434 1.00 86.56 76 LEU A N 1
ATOM 548 C CA . LEU A 1 76 ? -18.208 5.741 21.968 1.00 86.56 76 LEU A CA 1
ATOM 549 C C . LEU A 1 76 ? -17.990 6.716 23.134 1.00 86.56 76 LEU A C 1
ATOM 551 O O . LEU A 1 76 ? -18.893 6.998 23.927 1.00 86.56 76 LEU A O 1
ATOM 555 N N . ARG A 1 77 ? -16.778 7.250 23.231 1.00 88.25 77 ARG A N 1
ATOM 556 C CA . ARG A 1 77 ? -16.335 8.212 24.245 1.00 88.25 77 ARG A CA 1
ATOM 557 C C . ARG A 1 77 ? -15.980 9.545 23.597 1.00 88.25 77 ARG A C 1
ATOM 559 O O . ARG A 1 77 ? -15.893 9.678 22.376 1.00 88.25 77 ARG A O 1
ATOM 566 N N . GLN A 1 78 ? -15.826 10.578 24.417 1.00 86.56 78 GLN A N 1
ATOM 567 C CA . GLN A 1 78 ? -15.530 11.930 23.931 1.00 86.56 78 GLN A CA 1
ATOM 568 C C . GLN A 1 78 ? -14.210 12.010 23.152 1.00 86.56 78 GLN A C 1
ATOM 570 O O . GLN A 1 78 ? -14.109 12.787 22.207 1.00 86.56 78 GLN A O 1
ATOM 575 N N . ASP A 1 79 ? -13.235 11.184 23.526 1.00 87.19 79 ASP A N 1
ATOM 576 C CA . ASP A 1 79 ? -11.926 11.043 22.888 1.00 87.19 79 ASP A CA 1
ATOM 577 C C . ASP A 1 79 ? -11.884 9.918 21.840 1.00 87.19 79 ASP A C 1
ATOM 579 O O . ASP A 1 79 ? -10.802 9.542 21.392 1.00 87.19 79 ASP A O 1
ATOM 583 N N . SER A 1 80 ? -13.039 9.367 21.441 1.00 91.19 80 SER A N 1
ATOM 584 C CA . SER A 1 80 ? -13.081 8.459 20.298 1.00 91.19 80 SER A CA 1
ATOM 585 C C . SER A 1 80 ? -12.657 9.175 19.025 1.00 91.19 80 SER A C 1
ATOM 587 O O . SER A 1 80 ? -13.001 10.339 18.804 1.00 91.19 80 SER A O 1
ATOM 589 N N . CYS A 1 81 ? -11.965 8.449 18.161 1.00 93.25 81 CYS A N 1
ATOM 590 C CA . CYS A 1 81 ? -11.533 8.956 16.873 1.00 93.25 81 CYS A CA 1
ATOM 591 C C . CYS A 1 81 ? -11.569 7.856 15.813 1.00 93.25 81 CYS A C 1
ATOM 593 O O . CYS A 1 81 ? -11.633 6.669 16.139 1.00 93.25 81 CYS A O 1
ATOM 595 N N . VAL A 1 82 ? -11.541 8.251 14.544 1.00 93.75 82 VAL A N 1
ATOM 596 C CA . VAL A 1 82 ? -11.532 7.328 13.405 1.00 93.75 82 VAL A CA 1
ATOM 597 C C . VAL A 1 82 ? -10.297 7.501 12.529 1.00 93.75 82 VAL A C 1
ATOM 599 O O . VAL A 1 82 ? -9.706 8.578 12.459 1.00 93.75 82 VAL A O 1
ATOM 602 N N . LEU A 1 83 ? -9.923 6.438 11.827 1.00 91.44 83 LEU A N 1
ATOM 603 C CA . LEU A 1 83 ? -8.870 6.426 10.816 1.00 91.44 83 LEU A CA 1
ATOM 604 C C . LEU A 1 83 ? -9.393 5.706 9.576 1.00 91.44 83 LEU A C 1
ATOM 606 O O . LEU A 1 83 ? -9.825 4.557 9.662 1.00 91.44 83 LEU A O 1
ATOM 610 N N 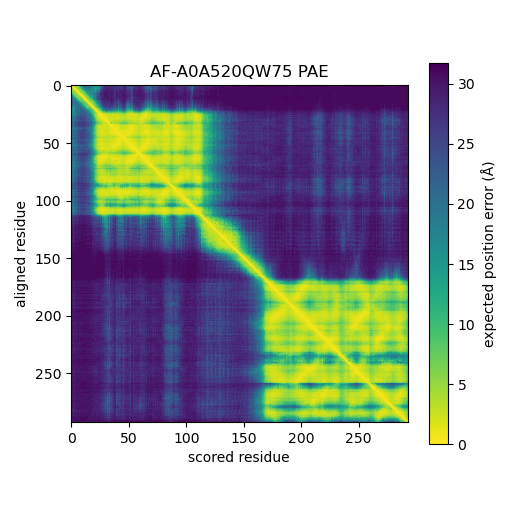. ALA A 1 84 ? -9.330 6.361 8.420 1.00 90.00 84 ALA A N 1
ATOM 611 C CA . ALA A 1 84 ? -9.570 5.701 7.143 1.00 90.00 84 ALA A CA 1
ATOM 612 C C . ALA A 1 84 ? -8.282 4.989 6.706 1.00 90.00 84 ALA A C 1
ATOM 614 O O . ALA A 1 84 ? -7.240 5.627 6.539 1.00 90.00 84 ALA A O 1
ATOM 615 N N . ALA A 1 85 ? -8.339 3.670 6.539 1.00 84.50 85 ALA A N 1
ATOM 616 C CA . ALA A 1 85 ? -7.186 2.856 6.184 1.00 84.50 85 ALA A CA 1
ATOM 617 C C . ALA A 1 85 ? -7.404 2.157 4.839 1.00 84.50 85 ALA A C 1
ATOM 619 O O . ALA A 1 85 ? -8.384 1.438 4.641 1.00 84.50 85 ALA A O 1
ATOM 620 N N . ALA A 1 86 ? -6.437 2.334 3.939 1.00 74.06 86 ALA A N 1
ATOM 621 C CA . ALA A 1 86 ? -6.304 1.571 2.706 1.00 74.06 86 ALA A CA 1
ATOM 622 C C . ALA A 1 86 ? -5.021 0.738 2.773 1.00 74.06 86 ALA A C 1
ATOM 624 O O . ALA A 1 86 ? -3.944 1.278 3.029 1.00 74.06 86 ALA A O 1
ATOM 625 N N . GLY A 1 87 ? -5.139 -0.566 2.540 1.00 67.50 87 GLY A N 1
ATOM 626 C CA . GLY A 1 87 ? -4.016 -1.503 2.493 1.00 67.50 87 GLY A CA 1
ATOM 627 C C . GLY A 1 87 ? -4.227 -2.543 1.396 1.00 67.50 87 GLY A C 1
ATOM 628 O O . GLY A 1 87 ? -4.930 -2.282 0.424 1.00 67.50 87 GLY A O 1
ATOM 629 N N . ASP A 1 88 ? -3.653 -3.731 1.567 1.00 58.12 88 ASP A N 1
ATOM 630 C CA . ASP A 1 88 ? -3.844 -4.866 0.647 1.00 58.12 88 ASP A CA 1
ATOM 631 C C . ASP A 1 88 ? -5.244 -5.512 0.766 1.00 58.12 88 ASP A C 1
ATOM 633 O O . ASP A 1 88 ? -5.579 -6.432 0.022 1.00 58.12 88 ASP A O 1
ATOM 637 N N . GLY A 1 89 ? -6.052 -5.047 1.725 1.00 67.75 89 GLY A N 1
ATOM 638 C CA . GLY A 1 89 ? -7.434 -5.461 1.945 1.00 67.75 89 GLY A CA 1
ATOM 639 C C . GLY A 1 89 ? -8.457 -4.455 1.417 1.00 67.75 89 GLY A C 1
ATOM 640 O O . GLY A 1 89 ? -8.116 -3.420 0.845 1.00 67.75 89 GLY A O 1
ATOM 641 N N . GLU A 1 90 ? -9.734 -4.763 1.638 1.00 84.56 90 GLU A N 1
ATOM 642 C CA . GLU A 1 90 ? -10.826 -3.811 1.416 1.00 84.56 90 GLU A CA 1
ATOM 643 C C . GLU A 1 90 ? -10.580 -2.514 2.221 1.00 84.56 90 GLU A C 1
ATOM 645 O O . GLU A 1 90 ? -10.049 -2.586 3.333 1.00 84.56 90 GLU A O 1
ATOM 650 N N . PRO A 1 91 ? -10.904 -1.32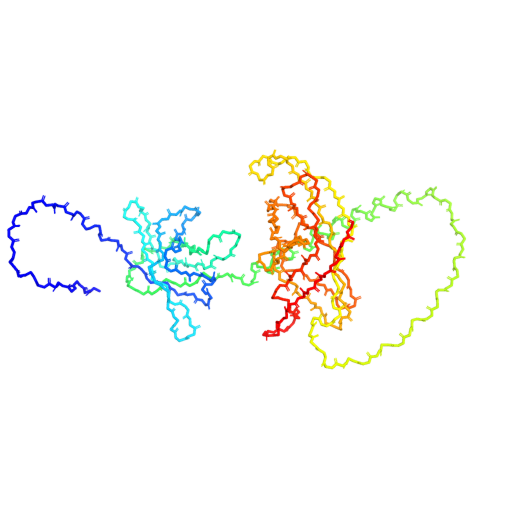4 1.682 1.00 88.50 91 PRO A N 1
ATOM 651 C CA . PRO A 1 91 ? -10.874 -0.074 2.438 1.00 88.50 91 PRO A CA 1
ATOM 652 C C . PRO A 1 91 ? -11.656 -0.217 3.744 1.00 88.50 91 PRO A C 1
ATOM 654 O O . PRO A 1 91 ? -12.776 -0.722 3.745 1.00 88.50 91 PRO A O 1
ATOM 657 N N . THR A 1 92 ? -11.069 0.206 4.861 1.00 92.88 92 THR A N 1
ATOM 658 C CA . THR A 1 92 ? -11.657 0.002 6.193 1.00 92.88 92 THR A CA 1
ATOM 659 C C . THR A 1 92 ? -11.676 1.301 6.986 1.00 92.88 92 THR A C 1
ATOM 661 O O . THR A 1 92 ? -10.781 2.143 6.855 1.00 92.88 92 THR A O 1
ATOM 664 N N . LEU A 1 93 ? -12.695 1.468 7.827 1.00 93.56 93 LEU A N 1
ATOM 665 C CA . LEU A 1 93 ? -12.772 2.552 8.796 1.00 93.56 93 LEU A CA 1
ATOM 666 C C . LEU A 1 93 ? -12.425 1.997 10.179 1.00 93.56 93 LEU A C 1
ATOM 668 O O . LEU A 1 93 ? -13.166 1.199 10.748 1.00 93.56 93 LEU A O 1
ATOM 672 N N . VAL A 1 94 ? -11.293 2.408 10.739 1.00 93.62 94 VAL A N 1
ATOM 673 C CA . VAL A 1 94 ? -10.866 1.984 12.075 1.00 93.62 94 VAL A CA 1
ATOM 674 C C . VAL A 1 94 ? -11.403 2.966 13.106 1.00 93.62 94 VAL A C 1
ATOM 676 O O . VAL A 1 94 ? -11.042 4.140 13.094 1.00 93.62 94 VAL A O 1
ATOM 679 N N . LEU A 1 95 ? -12.237 2.477 14.017 1.00 92.75 95 LEU A N 1
ATOM 680 C CA . LEU A 1 95 ? -12.791 3.211 15.144 1.00 92.75 95 LEU A CA 1
ATOM 681 C C . LEU A 1 95 ? -11.976 2.930 16.413 1.00 92.75 95 LEU A C 1
ATOM 683 O O . LEU A 1 95 ? -11.856 1.793 16.879 1.00 92.75 95 LEU A O 1
ATOM 687 N N . VAL A 1 96 ? -11.449 3.996 17.008 1.00 92.31 96 VAL A N 1
ATOM 688 C CA . VAL A 1 96 ? -10.777 3.972 18.306 1.00 92.31 96 VAL A CA 1
ATOM 689 C C . VAL A 1 96 ? -11.773 4.468 19.359 1.00 92.31 96 VAL A C 1
ATOM 691 O O . VAL A 1 96 ? -12.144 5.640 19.330 1.00 92.31 96 VAL A O 1
ATOM 694 N N . PRO A 1 97 ? -12.220 3.621 20.305 1.00 86.00 97 PRO A N 1
ATOM 695 C CA . PRO A 1 97 ? -13.303 3.960 21.232 1.00 86.00 97 PRO A CA 1
ATOM 696 C C . PRO A 1 97 ? -12.898 4.956 22.329 1.00 86.00 97 PRO A C 1
ATOM 698 O O . PRO A 1 97 ? -13.771 5.488 23.006 1.00 86.00 97 PRO A O 1
ATOM 701 N N . GLY A 1 98 ? -11.609 5.263 22.493 1.00 85.62 98 GLY A N 1
ATOM 702 C CA . GLY A 1 98 ? -11.122 6.187 23.520 1.00 85.62 98 GLY A CA 1
ATOM 703 C C . GLY A 1 98 ? -11.197 5.619 24.944 1.00 85.62 98 GLY A C 1
ATOM 704 O O . GLY A 1 98 ? -11.518 4.448 25.165 1.00 85.62 98 GLY A O 1
ATOM 705 N N . THR A 1 99 ? -10.888 6.455 25.932 1.00 83.00 99 THR A N 1
ATOM 706 C CA . THR A 1 99 ? -10.840 6.111 27.369 1.00 83.00 99 THR A CA 1
ATOM 707 C C . THR A 1 99 ? -11.583 7.109 28.263 1.00 83.00 99 THR A C 1
ATOM 709 O O . THR A 1 99 ? -11.776 6.841 29.450 1.00 83.00 99 THR A O 1
ATOM 712 N N . GLY A 1 100 ? -12.038 8.233 27.705 1.00 81.62 100 GLY A N 1
ATOM 713 C CA . GLY A 1 100 ? -12.701 9.319 28.418 1.00 81.62 100 GLY A CA 1
ATOM 714 C C . GLY A 1 100 ? -14.160 9.053 28.798 1.00 81.62 100 GLY A C 1
ATOM 715 O O . GLY A 1 100 ? -14.653 7.920 28.810 1.00 81.62 100 GLY A O 1
ATOM 716 N N . ALA A 1 101 ? -14.874 10.130 29.134 1.00 83.31 101 ALA A N 1
ATOM 717 C CA . ALA A 1 101 ? -16.302 10.066 29.433 1.00 83.31 101 ALA A CA 1
ATOM 718 C C . ALA A 1 101 ? -17.102 9.564 28.212 1.00 83.31 101 ALA A C 1
ATOM 720 O O . ALA A 1 101 ? -16.678 9.807 27.076 1.00 83.31 101 ALA A O 1
ATOM 721 N N . PRO A 1 102 ? -18.248 8.884 28.417 1.00 83.94 102 PRO A N 1
ATOM 722 C CA . PRO A 1 102 ? -19.160 8.542 27.330 1.00 83.94 102 PRO A CA 1
ATOM 723 C C . PRO A 1 102 ? -19.477 9.764 26.467 1.00 83.94 102 PRO A C 1
ATOM 725 O O . PRO A 1 102 ? -19.611 10.884 26.971 1.00 83.94 102 PRO A O 1
ATOM 728 N N . ARG A 1 103 ? -19.549 9.559 25.154 1.00 82.25 103 ARG A N 1
ATOM 729 C CA . ARG A 1 103 ? -19.889 10.626 24.221 1.00 82.25 103 ARG A CA 1
ATOM 730 C C . ARG A 1 103 ? -21.381 10.918 24.333 1.00 82.25 103 ARG A C 1
ATOM 732 O O . ARG A 1 103 ? -22.201 10.018 24.200 1.00 82.25 103 ARG A O 1
ATOM 739 N N . GLU A 1 104 ? -21.721 12.184 24.529 1.00 72.50 104 GLU A N 1
ATOM 740 C CA . GLU A 1 104 ? -23.099 12.662 24.479 1.00 72.50 104 GLU A CA 1
ATOM 741 C C . GLU A 1 104 ? -23.255 13.539 23.230 1.00 72.50 104 GLU A C 1
ATOM 743 O O . GLU A 1 104 ? -22.582 14.561 23.097 1.00 72.50 104 GLU A O 1
ATOM 748 N N . GLY A 1 105 ? -24.115 13.128 22.293 1.00 68.81 105 GLY A N 1
ATOM 749 C CA . GLY A 1 105 ? -24.498 13.931 21.126 1.00 68.81 105 GLY A CA 1
ATOM 750 C C . GLY A 1 105 ? -24.173 13.326 19.754 1.00 68.81 105 GLY A C 1
ATOM 751 O O . GLY A 1 105 ? -23.352 12.426 19.619 1.00 68.81 105 GLY A O 1
ATOM 752 N N . GLU A 1 106 ? -24.828 13.879 18.727 1.00 72.50 106 GLU A N 1
ATOM 753 C CA . GLU A 1 106 ? -24.760 13.462 17.310 1.00 72.50 106 GLU A CA 1
ATOM 754 C C . GLU A 1 106 ? -23.567 14.097 16.548 1.00 72.50 106 GLU A C 1
ATOM 756 O O . GLU A 1 106 ? -23.482 14.001 15.327 1.00 72.50 106 GLU A O 1
ATOM 761 N N . ALA A 1 107 ? -22.644 14.789 17.233 1.00 83.25 107 ALA A N 1
ATOM 762 C CA . ALA A 1 107 ? -21.512 15.440 16.569 1.00 83.25 107 ALA A CA 1
ATOM 763 C C . ALA A 1 107 ? -20.603 14.403 15.875 1.00 83.25 107 ALA A C 1
ATOM 765 O O . ALA A 1 107 ? -20.356 13.351 16.479 1.00 83.25 107 ALA A O 1
ATOM 766 N N . PRO A 1 108 ? -20.022 14.703 14.695 1.00 90.00 108 PRO A N 1
ATOM 767 C CA . PRO A 1 108 ? -19.153 13.763 13.995 1.00 90.00 108 PRO A CA 1
ATOM 768 C C . PRO A 1 108 ? -17.942 13.337 14.833 1.00 90.00 108 PRO A C 1
ATOM 770 O O . PRO A 1 108 ? -17.315 14.154 15.520 1.00 90.00 108 PRO A O 1
ATOM 773 N N . ILE A 1 109 ? -17.615 12.049 14.793 1.00 93.12 109 ILE A N 1
ATOM 774 C CA . ILE A 1 109 ? -16.411 11.484 15.402 1.00 93.12 109 ILE A CA 1
ATOM 775 C C . ILE A 1 109 ? -15.196 12.026 14.628 1.00 93.12 109 ILE A C 1
ATOM 777 O O . ILE A 1 109 ? -15.169 11.911 13.401 1.00 93.12 109 ILE A O 1
ATOM 781 N N . PRO A 1 110 ? -14.213 12.651 15.299 1.00 92.12 110 PRO A N 1
ATOM 782 C CA . PRO A 1 110 ? -13.074 13.259 14.619 1.00 92.12 110 PRO A CA 1
ATOM 783 C C . PRO A 1 110 ? -12.079 12.214 14.102 1.00 92.12 110 PRO A C 1
ATOM 785 O O . PRO A 1 110 ? -12.005 11.094 14.607 1.00 92.12 110 PRO A O 1
ATOM 788 N N . GLU A 1 111 ? -11.250 12.608 13.140 1.00 91.62 111 GLU A N 1
ATOM 789 C CA . GLU A 1 111 ? -10.074 11.839 12.738 1.00 91.62 111 GLU A CA 1
ATOM 790 C C . GLU A 1 111 ? -9.060 11.740 13.888 1.00 91.62 111 GLU A C 1
ATOM 792 O O . GLU A 1 111 ? -8.861 12.696 14.645 1.00 91.62 111 GLU A O 1
ATOM 797 N N . CYS A 1 112 ? -8.403 10.587 14.033 1.00 88.19 112 CYS A N 1
ATOM 798 C CA . CYS A 1 112 ? -7.358 10.433 15.036 1.00 88.19 112 CYS A CA 1
ATOM 799 C C . CYS A 1 112 ? -6.180 11.356 14.717 1.00 88.19 112 CYS A C 1
ATOM 801 O O . CYS A 1 112 ? -5.555 11.256 13.662 1.00 88.19 112 CYS A O 1
ATOM 803 N N . ALA A 1 113 ? -5.833 12.222 15.669 1.00 79.12 113 ALA A N 1
ATOM 804 C CA . ALA A 1 113 ? -4.618 13.015 15.597 1.00 79.12 113 ALA A CA 1
ATOM 805 C C . ALA A 1 113 ? -3.408 12.085 15.767 1.00 79.12 113 ALA A C 1
ATOM 807 O O . ALA A 1 113 ? -3.027 11.754 16.889 1.00 79.12 113 ALA A O 1
ATOM 808 N N . LEU A 1 114 ? -2.818 11.632 14.658 1.00 62.97 114 LEU A N 1
ATOM 809 C CA . LEU A 1 114 ? -1.507 10.991 14.687 1.00 62.97 114 LEU A CA 1
ATOM 810 C C . LEU A 1 114 ? -0.469 12.073 15.019 1.00 62.97 114 LEU A C 1
ATOM 812 O O . LEU A 1 114 ? -0.295 13.002 14.224 1.00 62.97 114 LEU A O 1
ATOM 816 N N . PRO A 1 115 ? 0.208 12.004 16.177 1.00 54.28 115 PRO A N 1
ATOM 817 C CA . PRO A 1 115 ? 1.170 13.027 16.554 1.00 54.28 115 PRO A CA 1
ATOM 818 C C . PRO A 1 115 ? 2.371 12.970 15.592 1.00 54.28 115 PRO A C 1
ATOM 820 O O . PRO A 1 115 ? 3.013 11.926 15.448 1.00 54.28 115 PRO A O 1
ATOM 823 N N . ALA A 1 116 ? 2.679 14.068 14.892 1.00 51.41 116 ALA A N 1
ATOM 824 C CA . ALA A 1 116 ? 3.821 14.154 13.963 1.00 51.41 116 ALA A CA 1
ATOM 825 C C . ALA A 1 116 ? 5.183 13.946 14.671 1.00 51.41 116 ALA A C 1
ATOM 827 O O . ALA A 1 116 ? 6.182 13.532 14.070 1.00 51.41 116 ALA A O 1
ATOM 828 N N . ASP A 1 117 ? 5.205 14.197 15.974 1.00 48.69 117 ASP A N 1
ATOM 829 C CA . ASP A 1 117 ? 6.268 13.910 16.930 1.00 48.69 117 ASP A CA 1
ATOM 830 C C . ASP A 1 117 ? 6.472 12.406 17.153 1.00 48.69 117 ASP A C 1
ATOM 832 O O . ASP A 1 117 ? 7.618 11.970 17.182 1.00 48.69 117 ASP A O 1
ATOM 836 N N . ALA A 1 118 ? 5.419 11.583 17.174 1.00 54.19 118 ALA A N 1
ATOM 837 C CA . ALA A 1 118 ? 5.561 10.131 17.341 1.00 54.19 118 ALA A CA 1
ATOM 838 C C . ALA A 1 118 ? 6.309 9.473 16.164 1.00 54.19 118 ALA A C 1
ATOM 840 O O . ALA A 1 118 ? 7.113 8.560 16.356 1.00 54.19 118 ALA A O 1
ATOM 841 N N . VAL A 1 119 ? 6.102 9.979 14.943 1.00 56.69 119 VAL A N 1
ATOM 842 C CA . VAL A 1 119 ? 6.842 9.536 13.748 1.00 56.69 119 VAL A CA 1
ATOM 843 C C . VAL A 1 119 ? 8.299 10.000 13.812 1.00 56.69 119 VAL A C 1
ATOM 845 O O . VAL A 1 119 ? 9.208 9.245 13.476 1.00 56.69 119 VAL A O 1
ATOM 848 N N . SER A 1 120 ? 8.540 11.221 14.289 1.00 52.56 120 SER A N 1
ATOM 849 C CA . SER A 1 120 ? 9.890 11.778 14.426 1.00 52.56 120 SER A CA 1
ATOM 850 C C . SER A 1 120 ? 10.710 11.057 15.508 1.00 52.56 120 SER A C 1
ATOM 852 O O . SER A 1 120 ? 11.887 10.768 15.289 1.00 52.56 120 SER A O 1
ATOM 854 N N . GLU A 1 121 ? 10.086 10.696 16.631 1.00 54.81 121 GLU A N 1
ATOM 855 C CA . GLU A 1 121 ? 10.690 9.941 17.737 1.00 54.81 121 GLU A CA 1
ATOM 856 C C . GLU A 1 121 ? 11.011 8.496 17.313 1.00 54.81 121 GLU A C 1
ATOM 858 O O . GLU A 1 121 ? 12.118 8.003 17.542 1.00 54.81 121 GLU A O 1
ATOM 863 N N . ALA A 1 122 ? 10.087 7.840 16.599 1.00 57.59 122 ALA A N 1
ATOM 864 C CA . ALA A 1 122 ? 10.302 6.500 16.052 1.00 57.59 122 ALA A CA 1
ATOM 865 C C . ALA A 1 122 ? 11.452 6.474 15.027 1.00 57.59 122 ALA A C 1
ATOM 867 O O . ALA A 1 122 ? 12.305 5.583 15.060 1.00 57.59 122 ALA A O 1
ATOM 868 N N . MET A 1 123 ? 11.530 7.484 14.154 1.00 55.81 123 MET A N 1
ATOM 869 C CA . MET A 1 123 ? 12.617 7.623 13.177 1.00 55.81 123 MET A CA 1
ATOM 870 C C . MET A 1 123 ? 13.963 7.943 13.842 1.00 55.81 123 MET A C 1
ATOM 872 O O . MET A 1 123 ? 15.007 7.468 13.387 1.00 55.81 123 MET A O 1
ATOM 876 N N . ARG A 1 124 ? 13.953 8.700 14.945 1.00 64.44 124 ARG A N 1
ATOM 877 C CA . ARG A 1 124 ? 15.150 8.987 15.743 1.00 64.44 124 ARG A CA 1
ATOM 878 C C . ARG A 1 124 ? 15.675 7.731 16.448 1.00 64.44 124 ARG A C 1
ATOM 880 O O . ARG A 1 124 ? 16.873 7.461 16.369 1.00 64.44 124 ARG A O 1
ATOM 887 N N . GLY A 1 125 ? 14.788 6.918 17.026 1.00 59.16 125 GLY A N 1
ATOM 888 C CA . GLY A 1 125 ? 15.146 5.631 17.637 1.00 59.16 125 GLY A CA 1
ATOM 889 C C . GLY A 1 125 ? 15.722 4.618 16.637 1.00 59.16 125 GLY A C 1
ATOM 890 O O . GLY A 1 125 ? 16.701 3.931 16.937 1.00 59.16 125 GLY A O 1
ATOM 891 N N . LEU A 1 126 ? 15.190 4.573 15.410 1.00 64.19 126 LEU A N 1
ATOM 892 C CA . LEU A 1 126 ? 15.737 3.743 14.326 1.00 64.19 126 LEU A CA 1
ATOM 893 C C . LEU A 1 126 ? 17.135 4.208 13.879 1.00 64.19 126 LEU A C 1
ATOM 895 O O . LEU A 1 126 ? 18.016 3.379 13.637 1.00 64.19 126 LEU A O 1
ATOM 899 N N . GLY A 1 127 ? 17.368 5.523 13.812 1.00 68.75 127 GLY A N 1
ATOM 900 C CA . GLY A 1 127 ? 18.671 6.092 13.451 1.00 68.75 127 GLY A CA 1
ATOM 901 C C . GLY A 1 127 ? 19.786 5.740 14.442 1.00 68.75 127 GLY A C 1
ATOM 902 O O . GLY A 1 127 ? 20.908 5.430 14.031 1.00 68.75 127 GLY A O 1
ATOM 903 N N . GLU A 1 128 ? 19.479 5.728 15.739 1.00 71.06 128 GLU A N 1
ATOM 904 C CA . GLU A 1 128 ? 20.432 5.360 16.794 1.00 71.06 128 GLU A CA 1
ATOM 905 C C . GLU A 1 128 ? 20.774 3.857 16.766 1.00 71.06 128 GLU A C 1
ATOM 907 O O . GLU A 1 128 ? 21.943 3.481 16.917 1.00 71.06 128 GLU A O 1
ATOM 912 N N . GLY A 1 129 ? 19.794 2.995 16.463 1.00 67.69 129 GLY A N 1
ATOM 913 C CA . GLY A 1 129 ? 20.002 1.551 16.302 1.00 67.69 129 GLY A CA 1
ATOM 914 C C . GLY A 1 129 ? 20.914 1.194 15.122 1.00 67.69 129 GLY A C 1
ATOM 915 O O . GLY A 1 129 ? 21.844 0.396 15.269 1.00 67.69 129 GLY A O 1
ATOM 916 N N . VAL A 1 130 ? 20.714 1.836 13.965 1.00 77.06 130 VAL A N 1
ATOM 917 C CA . VAL A 1 130 ? 21.535 1.604 12.761 1.00 77.06 130 VAL A CA 1
ATOM 918 C C . VAL A 1 130 ? 22.973 2.088 12.959 1.00 77.06 130 VAL A C 1
ATOM 920 O O . VAL A 1 130 ? 23.913 1.402 12.557 1.00 77.06 130 VAL A O 1
ATOM 923 N N . GLN A 1 131 ? 23.182 3.227 13.625 1.00 70.94 131 GLN A N 1
ATOM 924 C CA . GLN A 1 131 ? 24.537 3.713 13.917 1.00 70.94 131 GLN A CA 1
ATOM 925 C C . GLN A 1 131 ? 25.301 2.796 14.878 1.00 70.94 131 GLN A C 1
ATOM 927 O O . GLN A 1 131 ? 26.513 2.632 14.725 1.00 70.94 131 GLN A O 1
ATOM 932 N N . SER A 1 132 ? 24.609 2.186 15.844 1.00 70.12 132 SER A N 1
ATOM 933 C CA . SER A 1 132 ? 25.197 1.184 16.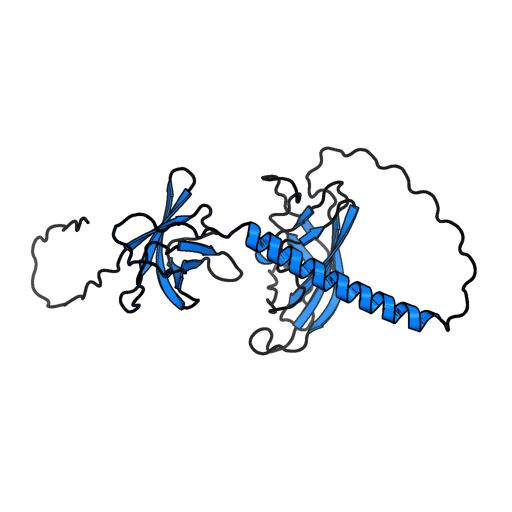738 1.00 70.12 132 SER A CA 1
ATOM 934 C C . SER A 1 132 ? 25.659 -0.053 15.958 1.00 70.12 132 SER A C 1
ATOM 936 O O . SER A 1 132 ? 26.817 -0.458 16.066 1.00 70.12 132 SER A O 1
ATOM 938 N N . LEU A 1 133 ? 24.803 -0.573 15.071 1.00 73.00 133 LEU A N 1
ATOM 939 C CA . LEU A 1 133 ? 25.117 -1.730 14.227 1.00 73.00 133 LEU A CA 1
ATOM 940 C C . LEU A 1 133 ? 26.268 -1.455 13.250 1.00 73.00 133 LEU A C 1
ATOM 942 O O . LEU A 1 133 ? 27.165 -2.285 13.108 1.00 73.00 133 LEU A O 1
ATOM 946 N N . LEU A 1 134 ? 26.292 -0.277 12.619 1.00 76.69 134 LEU A N 1
ATOM 947 C CA . LEU A 1 134 ? 27.384 0.132 11.729 1.00 76.69 134 LEU A CA 1
ATOM 948 C C . LEU A 1 134 ? 28.715 0.275 12.477 1.00 76.69 134 LEU A C 1
ATOM 950 O O . LEU A 1 134 ? 29.764 -0.053 11.921 1.00 76.69 134 LEU A O 1
ATOM 954 N N . ARG A 1 135 ? 28.688 0.727 13.737 1.00 77.44 135 ARG A N 1
ATOM 955 C CA . ARG A 1 135 ? 29.889 0.822 14.577 1.00 77.44 135 ARG A CA 1
ATOM 956 C C . ARG A 1 135 ? 30.429 -0.564 14.927 1.00 77.44 135 ARG A C 1
ATOM 958 O O . ARG A 1 135 ? 31.611 -0.809 14.703 1.00 77.44 135 ARG A O 1
ATOM 965 N N . SER A 1 136 ? 29.561 -1.487 15.343 1.00 72.69 136 SER A N 1
ATOM 966 C CA . SER A 1 136 ? 29.940 -2.877 15.629 1.00 72.69 136 SER A CA 1
ATOM 967 C C . SER A 1 136 ? 30.452 -3.625 14.390 1.00 72.69 136 SER A C 1
ATOM 969 O O . SER A 1 136 ? 31.412 -4.390 14.487 1.00 72.69 136 SER A O 1
ATOM 971 N N . LEU A 1 137 ? 29.877 -3.369 13.209 1.00 75.69 137 LEU A N 1
ATOM 972 C CA . LEU A 1 137 ? 30.356 -3.929 11.940 1.00 75.69 137 LEU A CA 1
ATOM 973 C C . LEU A 1 137 ? 31.744 -3.377 11.563 1.00 75.69 137 LEU A C 1
ATOM 975 O O . LEU A 1 137 ? 32.625 -4.129 11.144 1.00 75.69 137 LEU A O 1
ATOM 979 N N . ALA A 1 138 ? 31.961 -2.070 11.745 1.00 73.56 138 ALA A N 1
ATOM 980 C CA . ALA A 1 138 ? 33.239 -1.417 11.461 1.00 73.56 138 ALA A CA 1
ATOM 981 C C . ALA A 1 138 ? 34.363 -1.866 12.413 1.00 73.56 138 ALA A C 1
ATOM 983 O O . ALA A 1 138 ? 35.518 -1.973 11.992 1.00 73.56 138 ALA A O 1
ATOM 984 N N . GLU A 1 139 ? 34.041 -2.148 13.676 1.00 71.88 139 GLU A N 1
ATOM 985 C CA . GLU A 1 139 ? 34.967 -2.772 14.627 1.00 71.88 139 GLU A CA 1
ATOM 986 C C . GLU A 1 139 ? 35.299 -4.217 14.229 1.00 71.88 139 GLU A C 1
ATOM 988 O O . GLU A 1 139 ? 36.479 -4.565 14.168 1.00 71.88 139 GLU A O 1
ATOM 993 N N . GLY A 1 140 ? 34.306 -5.017 13.823 1.00 67.12 140 GLY A N 1
ATOM 994 C CA . GLY A 1 140 ? 34.529 -6.387 13.342 1.00 67.12 140 GLY A CA 1
ATOM 995 C C . GLY A 1 140 ? 35.383 -6.473 12.067 1.00 67.12 140 GLY A C 1
ATOM 996 O O . GLY A 1 140 ? 36.242 -7.346 11.947 1.00 67.12 140 GLY A O 1
ATOM 997 N N . MET A 1 141 ? 35.216 -5.538 11.126 1.00 67.81 141 MET A N 1
ATOM 998 C CA . MET A 1 141 ? 36.021 -5.492 9.895 1.00 67.81 141 MET A CA 1
ATOM 999 C C . MET A 1 141 ? 37.462 -5.015 10.125 1.00 67.81 141 MET A C 1
ATOM 1001 O O . MET A 1 141 ? 38.364 -5.424 9.392 1.00 67.81 141 MET A O 1
ATOM 1005 N N . ARG A 1 142 ? 37.704 -4.156 11.126 1.00 67.31 142 ARG A N 1
ATOM 1006 C CA . ARG A 1 142 ? 39.059 -3.681 11.452 1.00 67.31 142 ARG A CA 1
ATOM 1007 C C . ARG A 1 142 ? 39.948 -4.782 12.020 1.00 67.31 142 ARG A C 1
ATOM 1009 O O . ARG A 1 142 ? 41.138 -4.786 11.708 1.00 67.31 142 ARG A O 1
ATOM 1016 N N . ASP A 1 143 ? 39.392 -5.711 12.791 1.00 59.62 143 ASP A N 1
ATOM 1017 C CA . ASP A 1 143 ? 40.161 -6.852 13.298 1.00 59.62 143 ASP A CA 1
ATOM 1018 C C . ASP A 1 143 ? 40.425 -7.915 12.221 1.00 59.62 143 ASP A C 1
ATOM 1020 O O . ASP A 1 143 ? 41.497 -8.514 12.215 1.00 59.62 143 ASP A O 1
ATOM 1024 N N . GLY A 1 144 ? 39.537 -8.073 11.233 1.00 55.16 144 GLY A N 1
ATOM 1025 C CA . GLY A 1 144 ? 39.746 -8.998 10.109 1.00 55.16 144 GLY A CA 1
ATOM 1026 C C . GLY A 1 144 ? 40.777 -8.547 9.061 1.00 55.16 144 GLY A C 1
ATOM 1027 O O . GLY A 1 144 ? 41.248 -9.362 8.273 1.00 55.16 144 GLY A O 1
ATOM 1028 N N . MET A 1 145 ? 41.153 -7.262 9.028 1.00 56.62 145 MET A N 1
ATOM 1029 C CA . MET A 1 145 ? 42.012 -6.691 7.973 1.00 56.62 145 MET A CA 1
ATOM 1030 C C . MET A 1 145 ? 43.497 -6.586 8.355 1.00 56.62 145 MET A C 1
ATOM 1032 O O . MET A 1 145 ? 44.312 -6.150 7.542 1.00 56.62 145 MET A O 1
ATOM 1036 N N . ARG A 1 146 ? 43.877 -6.992 9.574 1.00 57.44 146 ARG A N 1
ATOM 1037 C CA . ARG A 1 146 ? 45.279 -6.974 10.029 1.00 57.44 146 ARG A CA 1
ATOM 1038 C C . ARG A 1 146 ? 46.164 -8.066 9.404 1.00 57.44 146 ARG A C 1
ATOM 1040 O O . ARG A 1 146 ? 47.377 -7.948 9.529 1.00 57.44 146 ARG A O 1
ATOM 1047 N N . ASP A 1 147 ? 45.591 -9.033 8.680 1.00 55.75 147 ASP A N 1
ATOM 1048 C CA . ASP A 1 147 ? 46.311 -10.184 8.095 1.00 55.75 147 ASP A CA 1
ATOM 1049 C C . ASP A 1 147 ? 46.328 -10.244 6.548 1.00 55.75 147 ASP A C 1
ATOM 1051 O O . ASP A 1 147 ? 46.745 -11.243 5.962 1.00 55.75 147 ASP A O 1
ATOM 1055 N N . ALA A 1 148 ? 45.915 -9.185 5.842 1.00 50.22 148 ALA A N 1
ATOM 1056 C CA . ALA A 1 148 ? 45.893 -9.181 4.373 1.00 50.22 148 ALA A CA 1
ATOM 1057 C C . ALA A 1 148 ? 47.141 -8.503 3.749 1.00 50.22 148 ALA A C 1
ATOM 1059 O O . ALA A 1 148 ? 47.461 -7.363 4.103 1.00 50.22 148 ALA A O 1
ATOM 1060 N N . PRO A 1 149 ? 47.831 -9.131 2.770 1.00 55.75 149 PRO A N 1
ATOM 1061 C CA . PRO A 1 149 ? 48.901 -8.484 2.008 1.00 55.75 149 PRO A CA 1
ATOM 1062 C C . PRO A 1 149 ? 48.383 -7.302 1.171 1.00 55.75 149 PRO A C 1
ATOM 1064 O O . PRO A 1 149 ? 47.329 -7.380 0.542 1.00 55.75 149 PRO A O 1
ATOM 1067 N N . ARG A 1 150 ? 49.156 -6.208 1.127 1.00 59.56 150 ARG A N 1
ATOM 1068 C CA . ARG A 1 150 ? 48.845 -4.983 0.366 1.00 59.56 150 ARG A CA 1
ATOM 1069 C C . ARG A 1 150 ? 48.721 -5.257 -1.145 1.00 59.56 150 ARG A C 1
ATOM 1071 O O . ARG A 1 150 ? 49.684 -5.765 -1.722 1.00 59.56 150 ARG A O 1
ATOM 1078 N N . PRO A 1 151 ? 47.636 -4.835 -1.818 1.00 60.62 151 PRO A N 1
ATOM 1079 C CA . PRO A 1 151 ? 47.599 -4.779 -3.276 1.00 60.62 151 PRO A CA 1
ATOM 1080 C C . PRO A 1 151 ? 48.379 -3.559 -3.820 1.00 60.62 151 PRO A C 1
ATOM 1082 O O . PRO A 1 151 ? 48.541 -2.560 -3.108 1.00 60.62 151 PRO A O 1
ATOM 1085 N N . PRO A 1 152 ? 48.884 -3.623 -5.069 1.00 59.91 152 PRO A N 1
ATOM 1086 C CA . PRO A 1 152 ? 49.600 -2.522 -5.715 1.00 59.91 152 PRO A CA 1
ATOM 1087 C C . PRO A 1 152 ? 48.661 -1.358 -6.093 1.00 59.91 152 PRO A C 1
ATOM 1089 O O . PRO A 1 152 ? 47.450 -1.555 -6.212 1.00 59.91 152 PRO A O 1
ATOM 1092 N N . PRO A 1 153 ? 49.196 -0.138 -6.293 1.00 57.09 153 PRO A N 1
ATOM 1093 C CA . PRO A 1 153 ? 48.385 1.046 -6.562 1.00 57.09 153 PRO A CA 1
ATOM 1094 C C . PRO A 1 153 ? 47.715 0.976 -7.942 1.00 57.09 153 PRO A C 1
ATOM 1096 O O . PRO A 1 153 ? 48.381 0.776 -8.957 1.00 57.09 153 PRO A O 1
ATOM 1099 N N . ALA A 1 154 ? 46.396 1.179 -7.970 1.00 55.88 154 ALA A N 1
ATOM 1100 C CA . ALA A 1 154 ? 45.614 1.323 -9.194 1.00 55.88 154 ALA A CA 1
ATOM 1101 C C . ALA A 1 154 ? 45.705 2.756 -9.753 1.00 55.88 154 ALA A C 1
ATOM 1103 O O . ALA A 1 154 ? 45.782 3.731 -9.004 1.00 55.88 154 ALA A O 1
ATOM 1104 N N . SER A 1 155 ? 45.697 2.869 -11.082 1.00 58.22 155 SER A N 1
ATOM 1105 C CA . SER A 1 155 ? 45.688 4.131 -11.834 1.00 58.22 155 SER A CA 1
ATOM 1106 C C . SER A 1 155 ? 44.371 4.910 -11.656 1.00 58.22 155 SER A C 1
ATOM 1108 O O . SER A 1 155 ? 43.335 4.293 -11.402 1.00 58.22 155 SER A O 1
ATOM 1110 N N . PRO A 1 156 ? 44.375 6.250 -11.803 1.00 54.19 156 PRO A N 1
ATOM 1111 C CA . PRO A 1 156 ? 43.176 7.063 -11.609 1.00 54.19 156 PRO A CA 1
ATOM 1112 C C . PRO A 1 156 ? 42.142 6.853 -12.735 1.00 54.19 156 PRO A C 1
ATOM 1114 O O . PRO A 1 156 ? 42.536 6.701 -13.895 1.00 54.19 156 PRO A O 1
ATOM 1117 N N . PRO A 1 157 ? 40.831 6.869 -12.425 1.00 54.25 157 PRO A N 1
ATOM 1118 C CA . PRO A 1 157 ? 39.779 6.779 -13.434 1.00 54.25 157 PRO A CA 1
ATOM 1119 C C . PRO A 1 157 ? 39.682 8.075 -14.266 1.00 54.25 157 PRO A C 1
ATOM 1121 O O . PRO A 1 157 ? 40.028 9.152 -13.770 1.00 54.25 157 PRO A O 1
ATOM 1124 N N . PRO A 1 158 ? 39.215 8.000 -15.529 1.00 48.06 158 PRO A N 1
ATOM 1125 C CA . PRO A 1 158 ? 39.009 9.178 -16.365 1.00 48.06 158 PRO A CA 1
ATOM 1126 C C . PRO A 1 158 ? 37.868 10.055 -15.830 1.00 48.06 158 PRO A C 1
ATOM 1128 O O . PRO A 1 158 ? 36.915 9.568 -15.225 1.00 48.06 158 PRO A O 1
ATOM 1131 N N . ALA A 1 159 ? 37.991 11.362 -16.065 1.00 43.91 159 ALA A N 1
ATOM 1132 C CA . ALA A 1 159 ? 37.050 12.381 -15.618 1.00 43.91 159 ALA A CA 1
ATOM 1133 C C . ALA A 1 159 ? 35.651 12.195 -16.230 1.00 43.91 159 ALA A C 1
ATOM 1135 O O . ALA A 1 159 ? 35.512 12.017 -17.441 1.00 43.91 159 ALA A O 1
ATOM 1136 N N . SER A 1 160 ? 34.622 12.287 -15.386 1.00 48.00 160 SER A N 1
ATOM 1137 C CA . SER A 1 160 ? 33.218 12.316 -15.798 1.00 48.00 160 SER A CA 1
ATOM 1138 C C . SER A 1 160 ? 32.918 13.557 -16.658 1.00 48.00 160 SER A C 1
ATOM 1140 O O . SER A 1 160 ? 33.416 14.643 -16.341 1.00 48.00 160 SER A O 1
ATOM 1142 N N . PRO A 1 161 ? 32.103 13.443 -17.724 1.00 44.81 161 PRO A N 1
ATOM 1143 C CA . PRO A 1 161 ? 31.642 14.600 -18.487 1.00 44.81 161 PRO A CA 1
ATOM 1144 C C . PRO A 1 161 ? 30.666 15.465 -17.661 1.00 44.81 161 PRO A C 1
ATOM 1146 O O . PRO A 1 161 ? 30.043 14.961 -16.723 1.00 44.81 161 PRO A O 1
ATOM 1149 N N . PRO A 1 162 ? 30.540 16.769 -17.977 1.00 42.69 162 PRO A N 1
ATOM 1150 C CA . PRO A 1 162 ? 29.714 17.698 -17.210 1.00 42.69 162 PRO A CA 1
ATOM 1151 C C . PRO A 1 162 ? 28.213 17.388 -17.359 1.00 42.69 162 PRO A C 1
ATOM 1153 O O . PRO A 1 162 ? 27.796 16.923 -18.423 1.00 42.69 162 PRO A O 1
ATOM 1156 N N . PRO A 1 163 ? 27.389 17.673 -16.332 1.00 41.75 163 PRO A N 1
ATOM 1157 C CA . PRO A 1 163 ? 25.947 17.477 -16.408 1.00 41.75 163 PRO A CA 1
ATOM 1158 C C . PRO A 1 163 ? 25.338 18.455 -17.418 1.00 41.75 163 PRO A C 1
ATOM 1160 O O . PRO A 1 163 ? 25.564 19.666 -17.355 1.00 41.75 163 PRO A O 1
ATOM 1163 N N . ALA A 1 164 ? 24.569 17.918 -18.364 1.00 37.94 164 ALA A N 1
ATOM 1164 C CA . ALA A 1 164 ? 23.686 18.715 -19.200 1.00 37.94 164 ALA A CA 1
ATOM 1165 C C . ALA A 1 164 ? 22.537 19.249 -18.332 1.00 37.94 164 ALA A C 1
ATOM 1167 O O . ALA A 1 164 ? 21.955 18.505 -17.548 1.00 37.94 164 ALA A O 1
ATOM 1168 N N . SER A 1 165 ? 22.230 20.541 -18.457 1.00 37.00 165 SER A N 1
ATOM 1169 C CA . SER A 1 165 ? 21.099 21.172 -17.772 1.00 37.00 165 SER A CA 1
ATOM 1170 C C . SER A 1 165 ? 19.767 20.502 -18.145 1.00 37.00 165 SER A C 1
ATOM 1172 O O . SER A 1 165 ? 19.596 20.113 -19.305 1.00 37.00 165 SER A O 1
ATOM 1174 N N . PRO A 1 166 ? 18.812 20.396 -17.204 1.00 39.78 166 PRO A N 1
ATOM 1175 C CA . PRO A 1 166 ? 17.608 19.605 -17.399 1.00 39.78 166 PRO A CA 1
ATOM 1176 C C . PRO A 1 166 ? 16.659 20.276 -18.391 1.00 39.78 166 PRO A C 1
ATOM 1178 O O . PRO A 1 166 ? 16.251 21.430 -18.229 1.00 39.78 166 PRO A O 1
ATOM 1181 N N . ALA A 1 167 ? 16.290 19.518 -19.421 1.00 38.41 167 ALA A N 1
ATOM 1182 C CA . ALA A 1 167 ? 15.091 19.779 -20.194 1.00 38.41 167 ALA A CA 1
ATOM 1183 C C . ALA A 1 167 ? 13.871 19.572 -19.286 1.00 38.41 167 ALA A C 1
ATOM 1185 O O . ALA A 1 167 ? 13.866 18.715 -18.404 1.00 38.41 167 ALA A O 1
ATOM 1186 N N . THR A 1 168 ? 12.839 20.379 -19.496 1.00 39.38 168 THR A N 1
ATOM 1187 C CA . THR A 1 168 ? 11.539 20.288 -18.826 1.00 39.38 168 THR A CA 1
ATOM 1188 C C . THR A 1 168 ? 10.809 19.037 -19.335 1.00 39.38 168 THR A C 1
ATOM 1190 O O . THR A 1 168 ? 9.940 19.123 -20.196 1.00 39.38 168 THR A O 1
ATOM 1193 N N . GLY A 1 169 ? 11.264 17.869 -18.885 1.00 47.56 169 GLY A N 1
ATOM 1194 C CA . GLY A 1 169 ? 10.706 16.556 -19.190 1.00 47.56 169 GLY A CA 1
ATOM 1195 C C . GLY A 1 169 ? 9.713 16.104 -18.125 1.00 47.56 169 GLY A C 1
ATOM 1196 O O . GLY A 1 169 ? 9.678 16.644 -17.015 1.00 47.56 169 GLY A O 1
ATOM 1197 N N . ASP A 1 170 ? 8.898 15.116 -18.478 1.00 65.38 170 ASP A N 1
ATOM 1198 C CA . ASP A 1 170 ? 8.031 14.412 -17.533 1.00 65.38 170 ASP A CA 1
ATOM 1199 C C . ASP A 1 170 ? 8.907 13.876 -16.380 1.00 65.38 170 ASP A C 1
ATOM 1201 O O . ASP A 1 170 ? 9.998 13.365 -16.608 1.00 65.38 170 ASP A O 1
ATOM 1205 N N . ILE A 1 171 ? 8.499 14.011 -15.121 1.00 71.81 171 ILE A N 1
ATOM 1206 C CA . ILE A 1 171 ? 9.339 13.663 -13.949 1.00 71.81 171 ILE A CA 1
ATOM 1207 C C . ILE A 1 171 ? 9.788 12.196 -13.897 1.00 71.81 171 ILE A C 1
ATOM 1209 O O . ILE A 1 171 ? 10.763 11.867 -13.222 1.00 71.81 171 ILE A O 1
ATOM 1213 N N . CYS A 1 172 ? 9.064 11.321 -14.593 1.00 76.00 172 CYS A N 1
ATOM 1214 C CA . CYS A 1 172 ? 9.391 9.909 -14.765 1.00 76.00 172 CYS A CA 1
ATOM 1215 C C . CYS A 1 172 ? 10.221 9.628 -16.034 1.00 76.00 172 CYS A C 1
ATOM 1217 O O . CYS A 1 172 ? 10.535 8.468 -16.313 1.00 76.00 172 CYS A O 1
ATOM 1219 N N . GLU A 1 173 ? 10.541 10.643 -16.836 1.00 81.56 173 GLU A N 1
ATOM 1220 C CA . GLU A 1 173 ? 11.249 10.476 -18.100 1.00 81.56 173 GLU A CA 1
ATOM 1221 C C . GLU A 1 173 ? 12.639 9.874 -17.858 1.00 81.56 173 GLU A C 1
ATOM 1223 O O . GLU A 1 173 ? 13.440 10.360 -17.060 1.00 81.56 173 GLU A O 1
ATOM 1228 N N . GLY A 1 174 ? 12.908 8.759 -18.537 1.00 81.06 174 GLY A N 1
ATOM 1229 C CA . GLY A 1 174 ? 14.171 8.033 -18.430 1.00 81.06 174 GLY A CA 1
ATOM 1230 C C . GLY A 1 174 ? 14.310 7.120 -17.209 1.00 81.06 174 GLY A C 1
ATOM 1231 O O . GLY A 1 174 ? 15.312 6.412 -17.130 1.00 81.06 174 GLY A O 1
ATOM 1232 N N . VAL A 1 175 ? 13.345 7.078 -16.282 1.00 87.50 175 VAL A N 1
ATOM 1233 C CA . VAL A 1 175 ? 13.373 6.103 -15.177 1.00 87.50 175 VAL A CA 1
ATOM 1234 C C . VAL A 1 175 ? 13.291 4.689 -15.752 1.00 87.50 175 VAL A C 1
ATOM 1236 O O . VAL A 1 175 ? 12.360 4.367 -16.493 1.00 87.50 175 VAL A O 1
ATOM 1239 N N . THR A 1 176 ? 14.252 3.833 -15.404 1.00 89.06 176 THR A N 1
ATOM 1240 C CA . THR A 1 176 ? 14.292 2.442 -15.876 1.00 89.06 176 THR A CA 1
ATOM 1241 C C . THR A 1 176 ? 13.952 1.483 -14.740 1.00 89.06 176 THR A C 1
ATOM 1243 O O . THR A 1 176 ? 14.302 1.710 -13.580 1.00 89.06 176 THR A O 1
ATOM 1246 N N . LEU A 1 177 ? 13.263 0.389 -15.072 1.00 88.94 177 LEU A N 1
ATOM 1247 C CA . LEU A 1 177 ? 13.159 -0.779 -14.203 1.00 88.94 177 LEU A CA 1
ATOM 1248 C C . LEU A 1 177 ? 13.828 -1.953 -14.896 1.00 88.94 177 LEU A C 1
ATOM 1250 O O . LEU A 1 177 ? 13.666 -2.139 -16.103 1.00 88.94 177 LEU A O 1
ATOM 1254 N N . ARG A 1 178 ? 14.568 -2.752 -14.134 1.00 88.94 178 ARG A N 1
ATOM 1255 C CA . ARG A 1 178 ? 15.285 -3.925 -14.634 1.00 88.94 178 ARG A CA 1
ATOM 1256 C C . ARG A 1 178 ? 15.153 -5.074 -13.653 1.00 88.94 178 ARG A C 1
ATOM 1258 O O . ARG A 1 178 ? 15.227 -4.858 -12.448 1.00 88.94 178 ARG A O 1
ATOM 1265 N N . LEU A 1 179 ? 14.998 -6.291 -14.163 1.00 88.62 179 LEU A N 1
ATOM 1266 C CA . LEU A 1 179 ? 15.135 -7.482 -13.330 1.00 88.62 179 LEU A CA 1
ATOM 1267 C C . LEU A 1 179 ? 16.621 -7.729 -13.059 1.00 88.62 179 LEU A C 1
ATOM 1269 O O . LEU A 1 179 ? 17.445 -7.633 -13.968 1.00 88.62 179 LEU A O 1
ATOM 1273 N N . ASP A 1 180 ? 16.948 -8.025 -11.808 1.00 88.19 180 ASP A N 1
ATOM 1274 C CA . ASP A 1 180 ? 18.327 -8.165 -11.325 1.00 88.19 180 ASP A CA 1
ATOM 1275 C C . ASP A 1 180 ? 18.606 -9.544 -10.704 1.00 88.19 180 ASP A C 1
ATOM 1277 O O . ASP A 1 180 ? 19.738 -9.882 -10.371 1.00 88.19 180 ASP A O 1
ATOM 1281 N N . GLY A 1 181 ? 17.583 -10.387 -10.570 1.00 86.38 181 GLY A N 1
ATOM 1282 C CA . GLY A 1 181 ? 17.764 -11.766 -10.135 1.00 86.38 181 GLY A CA 1
ATOM 1283 C C . GLY A 1 181 ? 16.480 -12.412 -9.652 1.00 86.38 181 GLY A C 1
ATOM 1284 O O . GLY A 1 181 ? 15.484 -11.738 -9.381 1.00 86.38 181 GLY A O 1
ATOM 1285 N N . VAL A 1 182 ? 16.527 -13.734 -9.527 1.00 88.31 182 VAL A N 1
ATOM 1286 C CA . VAL A 1 182 ? 15.435 -14.538 -8.985 1.00 88.31 182 VAL A CA 1
ATOM 1287 C C . VAL A 1 182 ? 15.995 -15.513 -7.956 1.00 88.31 182 VAL A C 1
ATOM 1289 O O . VAL A 1 182 ? 16.978 -16.202 -8.225 1.00 88.31 182 VAL A O 1
ATOM 1292 N N . GLU A 1 183 ? 15.372 -15.572 -6.784 1.00 88.56 183 GLU A N 1
ATOM 1293 C CA . GLU A 1 183 ? 15.748 -16.464 -5.686 1.00 88.56 183 GLU A CA 1
ATOM 1294 C C . GLU A 1 183 ? 14.535 -17.286 -5.229 1.00 88.56 183 GLU A C 1
ATOM 1296 O O . GLU A 1 183 ? 13.448 -16.727 -5.052 1.00 88.56 183 GLU A O 1
ATOM 1301 N N . PRO A 1 184 ? 14.686 -18.598 -4.979 1.00 88.38 184 PRO A N 1
ATOM 1302 C CA . PRO A 1 184 ? 13.606 -19.391 -4.413 1.00 88.38 184 PRO A CA 1
ATOM 1303 C C . PRO A 1 184 ? 13.307 -18.942 -2.979 1.00 88.38 184 PRO A C 1
ATOM 1305 O O . PRO A 1 184 ? 14.213 -18.703 -2.178 1.00 88.38 184 PRO A O 1
ATOM 1308 N N . VAL A 1 185 ? 12.023 -18.874 -2.639 1.00 87.75 185 VAL A N 1
ATOM 1309 C CA . VAL A 1 185 ? 11.544 -18.592 -1.284 1.00 87.75 185 VAL A CA 1
ATOM 1310 C C . VAL A 1 185 ? 10.913 -19.855 -0.727 1.00 87.75 185 VAL A C 1
ATOM 1312 O O . VAL A 1 185 ? 9.992 -20.417 -1.324 1.00 87.75 185 VAL A O 1
ATOM 1315 N N . SER A 1 186 ? 11.413 -20.302 0.422 1.00 86.81 186 SER A N 1
ATOM 1316 C CA . SER A 1 186 ? 10.857 -21.453 1.129 1.00 86.81 186 SER A CA 1
ATOM 1317 C C . SER A 1 186 ? 9.399 -21.210 1.540 1.00 86.81 186 SER A C 1
ATOM 1319 O O . SER A 1 186 ? 9.018 -20.064 1.788 1.00 86.81 186 SER A O 1
ATOM 1321 N N . PRO A 1 187 ? 8.592 -22.275 1.671 1.00 87.50 187 PRO A N 1
ATOM 1322 C CA . PRO A 1 187 ? 7.242 -22.177 2.200 1.00 87.50 187 PRO A CA 1
ATOM 1323 C C . PRO A 1 187 ? 7.151 -21.414 3.524 1.00 87.50 187 PRO A C 1
ATOM 1325 O O . PRO A 1 187 ? 7.909 -21.677 4.459 1.00 87.50 187 PRO A O 1
ATOM 1328 N N . VAL A 1 188 ? 6.182 -20.505 3.612 1.00 83.19 188 VAL A N 1
ATOM 1329 C CA . VAL A 1 188 ? 5.805 -19.791 4.836 1.00 83.19 18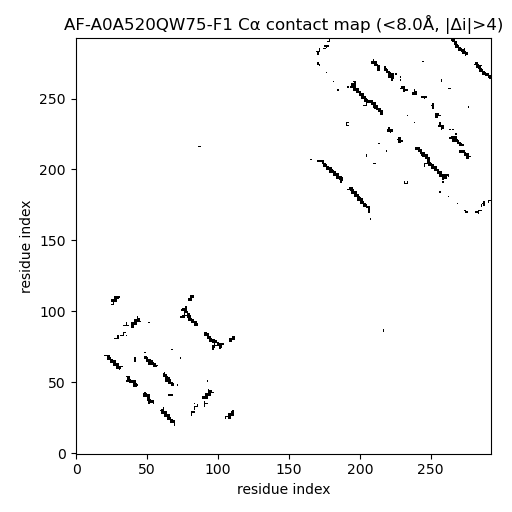8 VAL A CA 1
ATOM 1330 C C . VA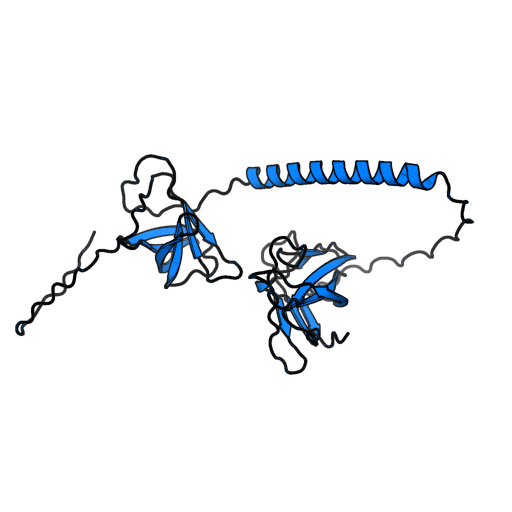L A 1 188 ? 4.366 -20.179 5.169 1.00 83.19 188 VAL A C 1
ATOM 1332 O O . VAL A 1 188 ? 3.474 -19.904 4.361 1.00 83.19 188 VAL A O 1
ATOM 1335 N N . PRO A 1 189 ? 4.098 -20.809 6.328 1.00 80.56 189 PRO A N 1
ATOM 1336 C CA . PRO A 1 189 ? 2.742 -21.189 6.710 1.00 80.56 189 PRO A CA 1
ATOM 1337 C C . PRO A 1 189 ? 1.764 -20.011 6.602 1.00 80.56 189 PRO A C 1
ATOM 1339 O O . PRO A 1 189 ? 2.100 -18.890 6.979 1.00 80.56 189 PRO A O 1
ATOM 1342 N N . LEU A 1 190 ? 0.559 -20.279 6.088 1.00 76.50 190 LEU A N 1
ATOM 1343 C CA . LEU A 1 190 ? -0.547 -19.328 5.865 1.00 76.50 190 LEU A CA 1
ATOM 1344 C C . LEU A 1 190 ? -0.324 -18.246 4.790 1.00 76.50 190 LEU A C 1
ATOM 1346 O O . LEU A 1 190 ? -1.290 -17.877 4.130 1.00 76.50 190 LEU A O 1
ATOM 1350 N N . HIS A 1 191 ? 0.902 -17.765 4.573 1.00 75.94 191 HIS A N 1
ATOM 1351 C CA . HIS A 1 191 ? 1.183 -16.669 3.627 1.00 75.94 191 HIS A CA 1
ATOM 1352 C C . HIS A 1 191 ? 1.732 -17.137 2.275 1.00 75.94 191 HIS A C 1
ATOM 1354 O O . HIS A 1 191 ? 1.476 -16.512 1.249 1.00 75.94 191 HIS A O 1
ATOM 1360 N N . LEU A 1 192 ? 2.501 -18.226 2.268 1.00 84.50 192 LEU A N 1
ATOM 1361 C CA . LEU A 1 192 ? 3.143 -18.784 1.080 1.00 84.50 192 LEU A CA 1
ATOM 1362 C C . LEU A 1 192 ? 3.302 -20.307 1.258 1.00 84.50 192 LEU A C 1
ATOM 1364 O O . LEU A 1 192 ? 4.426 -20.791 1.401 1.00 84.50 192 LEU A O 1
ATOM 1368 N N . PRO A 1 193 ? 2.194 -21.071 1.329 1.00 80.56 193 PRO A N 1
ATOM 1369 C CA . PRO A 1 193 ? 2.195 -22.464 1.791 1.00 80.56 193 PRO A CA 1
ATOM 1370 C C . PRO A 1 193 ? 3.030 -23.409 0.918 1.00 80.56 193 PRO A C 1
ATOM 1372 O O . PRO A 1 193 ? 3.566 -24.386 1.431 1.00 80.56 193 PRO A O 1
ATOM 1375 N N . ASP A 1 194 ? 3.187 -23.084 -0.364 1.00 86.06 194 ASP A N 1
ATOM 1376 C CA . ASP A 1 194 ? 3.935 -23.888 -1.336 1.00 86.06 194 ASP A CA 1
ATOM 1377 C C . ASP A 1 194 ? 5.315 -23.290 -1.671 1.00 86.06 194 ASP A C 1
ATOM 1379 O O . ASP A 1 194 ? 6.034 -23.795 -2.533 1.00 86.06 194 ASP A O 1
ATOM 1383 N N . GLY A 1 195 ? 5.714 -22.215 -0.982 1.00 86.81 195 GLY A N 1
ATOM 1384 C CA . GLY A 1 195 ? 6.893 -21.433 -1.348 1.00 86.81 195 GLY A CA 1
ATOM 1385 C C . GLY A 1 195 ? 6.648 -20.580 -2.594 1.00 86.81 195 GLY A C 1
ATOM 1386 O O . GLY A 1 195 ? 5.519 -20.394 -3.049 1.00 86.81 195 GLY A O 1
ATOM 1387 N N . GLY A 1 196 ? 7.712 -19.995 -3.127 1.00 89.69 196 GLY A N 1
ATOM 1388 C CA . GLY A 1 196 ? 7.592 -19.082 -4.256 1.00 89.69 196 GLY A CA 1
ATOM 1389 C C . GLY A 1 196 ? 8.933 -18.628 -4.800 1.00 89.69 196 GLY A C 1
ATOM 1390 O O . GLY A 1 196 ? 9.969 -19.256 -4.573 1.00 89.69 196 GLY A O 1
ATOM 1391 N N . GLN A 1 197 ? 8.905 -17.524 -5.534 1.00 88.69 197 GLN A N 1
ATOM 1392 C CA . GLN A 1 197 ? 10.087 -16.935 -6.157 1.00 88.69 197 GLN A CA 1
ATOM 1393 C C . GLN A 1 197 ? 10.146 -15.452 -5.812 1.00 88.69 197 GLN A C 1
ATOM 1395 O O . GLN A 1 197 ? 9.183 -14.713 -6.024 1.00 88.69 197 GLN A O 1
ATOM 1400 N N . ARG A 1 198 ? 11.279 -15.023 -5.265 1.00 88.81 198 ARG A N 1
ATOM 1401 C CA . ARG A 1 198 ? 11.617 -13.625 -5.029 1.00 88.81 198 ARG A CA 1
ATOM 1402 C C . ARG A 1 198 ? 12.290 -13.090 -6.276 1.00 88.81 198 ARG A C 1
ATOM 1404 O O . ARG A 1 198 ? 13.335 -13.590 -6.672 1.00 88.81 198 ARG A O 1
ATOM 1411 N N . VAL A 1 199 ? 11.712 -12.054 -6.857 1.00 88.88 199 VAL A N 1
ATOM 1412 C CA . VAL A 1 199 ? 12.273 -11.342 -7.999 1.00 88.88 199 VAL A CA 1
ATOM 1413 C C . VAL A 1 199 ? 12.851 -10.023 -7.508 1.00 88.88 199 VAL A C 1
ATOM 1415 O O . VAL A 1 199 ? 12.151 -9.234 -6.870 1.00 88.88 199 VAL A O 1
ATOM 1418 N N . TRP A 1 200 ? 14.125 -9.791 -7.804 1.00 89.19 200 TRP A N 1
ATOM 1419 C CA . TRP A 1 200 ? 14.814 -8.537 -7.534 1.00 89.19 200 TRP A CA 1
ATOM 1420 C C . TRP A 1 200 ? 14.648 -7.587 -8.717 1.00 89.19 200 TRP A C 1
ATOM 1422 O O . TRP A 1 200 ? 14.865 -7.968 -9.868 1.00 89.19 200 TRP A O 1
ATOM 1432 N N . ILE A 1 201 ? 14.265 -6.348 -8.425 1.00 89.50 201 ILE A N 1
ATOM 1433 C CA . ILE A 1 201 ? 14.052 -5.282 -9.398 1.00 89.50 201 ILE A CA 1
ATOM 1434 C C . ILE A 1 201 ? 14.964 -4.120 -9.012 1.00 89.50 201 ILE A C 1
ATOM 1436 O O . ILE A 1 201 ? 14.961 -3.665 -7.868 1.00 89.50 201 ILE A O 1
ATOM 1440 N N . VAL A 1 202 ? 15.747 -3.638 -9.967 1.00 90.81 202 VAL A N 1
ATOM 1441 C CA . V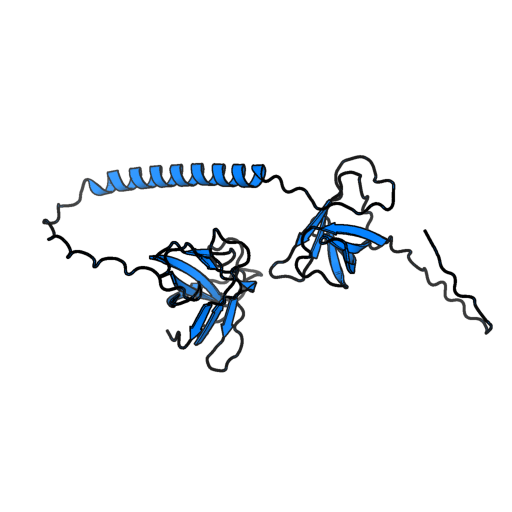AL A 1 202 ? 16.529 -2.410 -9.838 1.00 90.81 202 VAL A CA 1
ATOM 1442 C C . VAL A 1 202 ? 15.779 -1.297 -10.550 1.00 90.81 202 VAL A C 1
ATOM 1444 O O . VAL A 1 202 ? 15.359 -1.453 -11.696 1.00 90.81 202 VAL A O 1
ATOM 1447 N N . VAL A 1 203 ? 15.605 -0.184 -9.848 1.00 91.00 203 VAL A N 1
ATOM 1448 C CA . VAL A 1 203 ? 15.040 1.055 -10.373 1.00 91.00 203 VAL A CA 1
ATOM 1449 C C . VAL A 1 203 ? 16.170 2.064 -10.487 1.00 91.00 203 VAL A C 1
ATOM 1451 O O . VAL A 1 203 ? 16.814 2.357 -9.478 1.00 91.00 203 VAL A O 1
ATOM 1454 N N . GLU A 1 204 ? 16.403 2.604 -11.679 1.00 92.12 204 GLU A N 1
ATOM 1455 C CA . GLU A 1 204 ? 17.397 3.654 -11.915 1.00 92.12 204 GLU A CA 1
ATOM 1456 C C . GLU A 1 204 ? 16.678 4.982 -12.154 1.00 92.12 204 GLU A C 1
ATOM 1458 O O . GLU A 1 204 ? 15.789 5.085 -13.001 1.00 92.12 204 GLU A O 1
ATOM 1463 N N . ASN A 1 205 ? 17.061 6.002 -11.393 1.00 92.19 205 ASN A N 1
ATOM 1464 C CA . ASN A 1 205 ? 16.519 7.345 -11.498 1.00 92.19 205 ASN A CA 1
ATOM 1465 C C . ASN A 1 205 ? 17.576 8.268 -12.115 1.00 92.19 205 ASN A C 1
ATOM 1467 O O . ASN A 1 205 ? 18.499 8.675 -11.406 1.00 92.19 205 ASN A O 1
ATOM 1471 N N . PRO A 1 206 ? 17.463 8.632 -13.402 1.00 90.25 206 PRO A N 1
ATOM 1472 C CA . PRO A 1 206 ? 18.409 9.548 -14.024 1.00 90.25 206 PRO A CA 1
ATOM 1473 C C . PRO A 1 206 ? 18.136 11.016 -13.681 1.00 90.25 206 PRO A C 1
ATOM 1475 O O . PRO A 1 206 ? 18.961 11.856 -14.027 1.00 90.25 206 PRO A O 1
ATOM 1478 N N . SER A 1 207 ? 17.004 11.336 -13.046 1.00 87.25 207 SER A N 1
ATOM 1479 C CA . SER A 1 207 ? 16.601 12.717 -12.790 1.00 87.25 207 SER A CA 1
ATOM 1480 C C . SER A 1 207 ? 17.423 13.375 -11.680 1.00 87.25 207 SER A C 1
ATOM 1482 O O . SER A 1 207 ? 17.995 12.707 -10.815 1.00 87.25 207 SER A O 1
ATOM 1484 N N . ASP A 1 208 ? 17.398 14.707 -11.670 1.00 87.44 208 ASP A N 1
ATOM 1485 C CA . ASP A 1 208 ? 18.047 15.542 -10.653 1.00 87.44 208 ASP A CA 1
ATOM 1486 C C . ASP A 1 208 ? 17.274 15.564 -9.317 1.00 87.44 208 ASP A C 1
ATOM 1488 O O . ASP A 1 208 ? 17.711 16.183 -8.343 1.00 87.44 208 ASP A O 1
ATOM 1492 N N . ARG A 1 209 ? 16.102 14.915 -9.250 1.00 86.69 209 ARG A N 1
ATOM 1493 C CA . ARG A 1 209 ? 15.223 14.903 -8.073 1.00 86.69 209 ARG A CA 1
ATOM 1494 C C . ARG A 1 209 ? 15.148 13.509 -7.467 1.00 86.69 209 ARG A C 1
ATOM 1496 O O . ARG A 1 209 ? 15.225 12.499 -8.157 1.00 86.69 209 ARG A O 1
ATOM 1503 N N . THR A 1 210 ? 14.974 13.441 -6.148 1.00 89.00 210 THR A N 1
ATOM 1504 C CA . THR A 1 210 ? 14.668 12.160 -5.496 1.00 89.00 210 THR A CA 1
ATOM 1505 C C . THR A 1 210 ? 13.239 11.776 -5.839 1.00 89.00 210 THR A C 1
ATOM 1507 O O . THR A 1 210 ? 12.313 12.541 -5.565 1.00 89.00 210 THR A O 1
ATOM 1510 N N . LEU A 1 211 ? 13.058 10.587 -6.398 1.00 90.00 211 LEU A N 1
ATOM 1511 C CA . LEU A 1 211 ? 11.742 10.053 -6.714 1.00 90.00 211 LEU A CA 1
ATOM 1512 C C . LEU A 1 211 ? 11.230 9.187 -5.569 1.00 90.00 211 LEU A C 1
ATOM 1514 O O . LEU A 1 211 ? 11.985 8.486 -4.900 1.00 90.00 211 LEU A O 1
ATOM 1518 N N . GLN A 1 212 ? 9.927 9.234 -5.360 1.00 89.69 212 GLN A N 1
ATOM 1519 C CA . GLN A 1 212 ? 9.164 8.353 -4.501 1.00 89.69 212 GLN A CA 1
ATOM 1520 C C . GLN A 1 212 ? 8.251 7.522 -5.405 1.00 89.69 212 GLN A C 1
ATOM 1522 O O . GLN A 1 212 ? 7.293 8.045 -5.973 1.00 89.69 212 GLN A O 1
ATOM 1527 N N . LEU A 1 213 ? 8.560 6.236 -5.554 1.00 86.56 213 LEU A N 1
ATOM 1528 C CA . LEU A 1 213 ? 7.704 5.294 -6.271 1.00 86.56 213 LEU A CA 1
ATOM 1529 C C . LEU A 1 213 ? 6.512 4.922 -5.395 1.00 86.56 213 LEU A C 1
ATOM 1531 O O . LEU A 1 213 ? 6.630 4.905 -4.170 1.00 86.56 213 LEU A O 1
ATOM 1535 N N . GLY A 1 214 ? 5.380 4.599 -6.019 1.00 79.25 214 GLY A N 1
ATOM 1536 C CA . GLY A 1 214 ? 4.193 4.138 -5.306 1.00 79.25 214 GLY A CA 1
ATOM 1537 C C . GLY A 1 214 ? 4.416 2.830 -4.517 1.00 79.25 214 GLY A C 1
ATOM 1538 O O . GLY A 1 214 ? 5.377 2.103 -4.776 1.00 79.25 214 GLY A O 1
ATOM 1539 N N . PRO A 1 215 ? 3.546 2.527 -3.538 1.00 81.94 215 PRO A N 1
ATOM 1540 C CA . PRO A 1 215 ? 3.523 1.242 -2.817 1.00 81.94 215 PRO A CA 1
ATOM 1541 C C . PRO A 1 215 ? 3.133 0.053 -3.723 1.00 81.94 215 PRO A C 1
ATOM 1543 O O . PRO A 1 215 ? 2.680 0.269 -4.846 1.00 81.94 215 PRO A O 1
ATOM 1546 N N . LEU A 1 216 ? 3.264 -1.199 -3.246 1.00 79.75 216 LEU A N 1
ATOM 1547 C CA . LEU A 1 216 ? 3.016 -2.416 -4.050 1.00 79.75 216 LEU A CA 1
ATOM 1548 C C . LEU A 1 216 ? 1.647 -2.442 -4.735 1.00 79.75 216 LEU A C 1
ATOM 1550 O O . LEU A 1 216 ? 1.541 -2.850 -5.885 1.00 79.75 216 LEU A O 1
ATOM 1554 N N . ASN A 1 217 ? 0.600 -1.991 -4.045 1.00 79.38 217 ASN A N 1
ATOM 1555 C CA . ASN A 1 217 ? -0.766 -1.942 -4.574 1.00 79.38 217 ASN A CA 1
ATOM 1556 C C . ASN A 1 217 ? -0.946 -0.900 -5.700 1.00 79.38 217 ASN A C 1
ATOM 1558 O O . ASN A 1 217 ? -1.930 -0.941 -6.441 1.00 79.38 217 ASN A O 1
ATOM 1562 N N . ALA A 1 218 ? 0.012 0.015 -5.874 1.00 80.69 218 ALA A N 1
ATOM 1563 C CA . ALA A 1 218 ? 0.105 0.900 -7.031 1.00 80.69 218 ALA A CA 1
ATOM 1564 C C . ALA A 1 218 ? 0.907 0.280 -8.192 1.00 80.69 218 ALA A C 1
ATOM 1566 O O . ALA A 1 218 ? 1.019 0.908 -9.248 1.00 80.69 218 ALA A O 1
ATOM 1567 N N . VAL A 1 219 ? 1.446 -0.934 -8.024 1.00 85.00 219 VAL A N 1
ATOM 1568 C CA . VAL A 1 219 ? 2.237 -1.645 -9.032 1.00 85.00 219 VAL A CA 1
ATOM 1569 C C . VAL A 1 219 ? 1.412 -2.743 -9.694 1.00 85.00 219 VAL A C 1
ATOM 1571 O O . VAL A 1 219 ? 0.726 -3.525 -9.045 1.00 85.00 219 VAL A O 1
ATOM 1574 N N . THR A 1 220 ? 1.491 -2.819 -11.018 1.00 86.12 220 THR A N 1
ATOM 1575 C CA . THR A 1 220 ? 0.917 -3.907 -11.812 1.00 86.12 220 THR A CA 1
ATOM 1576 C C . THR A 1 220 ? 2.035 -4.683 -12.496 1.00 86.12 220 THR A C 1
ATOM 1578 O O . THR A 1 220 ? 2.837 -4.112 -13.235 1.00 86.12 220 THR A O 1
ATOM 1581 N N . PHE A 1 221 ? 2.056 -5.998 -12.286 1.00 88.38 221 PHE A N 1
ATOM 1582 C CA . PHE A 1 221 ? 2.942 -6.938 -12.972 1.00 88.38 221 PHE A CA 1
ATOM 1583 C C . PHE A 1 221 ? 2.130 -7.714 -14.004 1.00 88.38 221 PHE A C 1
ATOM 1585 O O . PHE A 1 221 ? 1.025 -8.158 -13.692 1.00 88.38 221 PHE A O 1
ATOM 1592 N N . ALA A 1 222 ? 2.648 -7.893 -15.217 1.00 85.19 222 ALA A N 1
ATOM 1593 C CA . ALA A 1 222 ? 1.985 -8.708 -16.231 1.00 85.19 222 ALA A CA 1
ATOM 1594 C C . ALA A 1 222 ? 2.962 -9.579 -17.029 1.00 85.19 222 ALA A C 1
ATOM 1596 O O . ALA A 1 222 ? 4.117 -9.205 -17.255 1.00 85.19 222 ALA A O 1
ATOM 1597 N N . ASP A 1 223 ? 2.470 -10.741 -17.459 1.00 87.31 223 ASP A N 1
ATOM 1598 C CA . ASP A 1 223 ? 3.182 -11.642 -18.367 1.00 87.31 223 ASP A CA 1
ATOM 1599 C C . ASP A 1 223 ? 3.041 -11.215 -19.840 1.00 87.31 223 ASP A C 1
ATOM 1601 O O . ASP A 1 223 ? 2.326 -10.267 -20.177 1.00 87.31 223 ASP A O 1
ATOM 1605 N N . GLY A 1 224 ? 3.716 -11.926 -20.744 1.00 80.62 224 GLY A N 1
ATOM 1606 C CA . GLY A 1 224 ? 3.698 -11.646 -22.182 1.00 80.62 224 GLY A CA 1
ATOM 1607 C C . GLY A 1 224 ? 2.350 -11.879 -22.866 1.00 80.62 224 GLY A C 1
ATOM 1608 O O . GLY A 1 224 ? 2.167 -11.442 -24.000 1.00 80.62 224 GLY A O 1
ATOM 1609 N N . ALA A 1 225 ? 1.398 -12.530 -22.191 1.00 82.12 225 ALA A N 1
ATOM 1610 C CA . ALA A 1 225 ? 0.007 -12.630 -22.631 1.00 82.12 225 ALA A CA 1
ATOM 1611 C C . ALA A 1 225 ? -0.862 -11.479 -22.081 1.00 82.12 225 ALA A C 1
ATOM 1613 O O . ALA A 1 225 ? -2.060 -11.427 -22.355 1.00 82.12 225 ALA A O 1
ATOM 1614 N N . GLY A 1 226 ? -0.274 -10.561 -21.308 1.00 78.62 226 GLY A N 1
ATOM 1615 C CA . GLY A 1 226 ? -0.963 -9.446 -20.665 1.00 78.62 226 GLY A CA 1
ATOM 1616 C C . GLY A 1 226 ? -1.737 -9.839 -19.406 1.00 78.62 226 GLY A C 1
ATOM 1617 O O . GLY A 1 226 ? -2.502 -9.019 -18.895 1.00 78.62 226 GLY A O 1
ATOM 1618 N N . ARG A 1 227 ? -1.563 -11.063 -18.889 1.00 83.31 227 ARG A N 1
ATOM 1619 C CA . ARG A 1 227 ? -2.234 -11.507 -17.661 1.00 83.31 227 ARG A CA 1
ATOM 1620 C C . ARG A 1 227 ? -1.547 -10.891 -16.453 1.00 83.31 227 ARG A C 1
ATOM 1622 O O . ARG A 1 227 ? -0.321 -10.921 -16.359 1.00 83.31 227 ARG A O 1
ATOM 1629 N N . ALA A 1 228 ? -2.343 -10.359 -15.530 1.00 85.44 228 ALA A N 1
ATOM 1630 C CA . ALA A 1 228 ? -1.833 -9.803 -14.287 1.00 85.44 228 ALA A CA 1
ATOM 1631 C C . ALA A 1 228 ? -1.222 -10.907 -13.409 1.00 85.44 228 ALA A C 1
ATOM 1633 O O . ALA A 1 228 ? -1.817 -11.970 -13.226 1.00 85.44 228 ALA A O 1
ATOM 1634 N N . LEU A 1 229 ? -0.037 -10.638 -12.870 1.00 85.50 229 LEU A N 1
ATOM 1635 C CA . LEU A 1 229 ? 0.654 -11.480 -11.904 1.00 85.50 229 LEU A CA 1
ATOM 1636 C C . LEU A 1 229 ? 0.407 -10.908 -10.510 1.00 85.50 229 LEU A C 1
ATOM 1638 O O . LEU A 1 229 ? 0.584 -9.709 -10.298 1.00 85.50 229 LEU A O 1
ATOM 1642 N N . THR A 1 230 ? 0.019 -11.761 -9.566 1.00 85.50 230 THR A N 1
ATOM 1643 C CA . THR A 1 230 ? -0.295 -11.353 -8.191 1.00 85.50 230 THR A CA 1
ATOM 1644 C C . THR A 1 230 ? 0.893 -11.643 -7.274 1.00 85.50 230 THR A C 1
ATOM 1646 O O . THR A 1 230 ? 1.234 -12.814 -7.087 1.00 85.50 230 THR A O 1
ATOM 1649 N N . PRO A 1 231 ? 1.541 -10.615 -6.700 1.00 85.81 231 PRO A N 1
ATOM 1650 C CA . PRO A 1 231 ? 2.550 -10.809 -5.667 1.00 85.81 231 PRO A CA 1
ATOM 1651 C C . PRO A 1 231 ? 1.967 -11.421 -4.387 1.00 85.81 231 PRO A C 1
ATOM 1653 O O . PRO A 1 231 ? 0.807 -11.196 -4.051 1.00 85.81 231 PRO A O 1
ATOM 1656 N N . ALA A 1 232 ? 2.795 -12.143 -3.638 1.00 81.06 232 ALA A N 1
ATOM 1657 C CA . ALA A 1 232 ? 2.507 -12.568 -2.276 1.00 81.06 232 ALA A CA 1
ATOM 1658 C C . ALA A 1 232 ? 3.045 -11.530 -1.279 1.00 81.06 232 ALA A C 1
ATOM 1660 O O . ALA A 1 232 ? 4.234 -11.202 -1.287 1.00 81.06 232 ALA A O 1
ATOM 1661 N N . GLY A 1 233 ? 2.178 -11.046 -0.389 1.00 71.38 233 GLY A N 1
ATOM 1662 C CA . GLY A 1 233 ? 2.579 -10.224 0.749 1.00 71.38 233 GLY A CA 1
ATOM 1663 C C . GLY A 1 233 ? 3.189 -11.095 1.845 1.00 71.38 233 GLY A C 1
ATOM 1664 O O . GLY A 1 233 ? 2.476 -11.829 2.527 1.00 71.38 233 GLY A O 1
ATOM 1665 N N . LEU A 1 234 ? 4.510 -11.033 2.017 1.00 65.94 234 LEU A N 1
ATOM 1666 C CA . LEU A 1 234 ? 5.197 -11.674 3.136 1.00 65.94 234 LEU A CA 1
ATOM 1667 C C . LEU A 1 234 ? 5.411 -10.673 4.284 1.00 65.94 234 LEU A C 1
ATOM 1669 O O . LEU A 1 234 ? 6.145 -9.695 4.092 1.00 65.94 234 LEU A O 1
ATOM 1673 N N . PRO A 1 235 ? 4.848 -10.919 5.483 1.00 56.12 235 PRO A N 1
ATOM 1674 C CA . PRO A 1 235 ? 5.078 -10.054 6.635 1.00 56.12 235 PRO A CA 1
ATOM 1675 C C . PRO A 1 235 ? 6.574 -10.010 6.975 1.00 56.12 235 PRO A C 1
ATOM 1677 O O . PRO A 1 235 ? 7.265 -11.024 6.883 1.00 56.12 235 PRO A O 1
ATOM 1680 N N . SER A 1 236 ? 7.081 -8.842 7.385 1.00 53.41 236 SER A N 1
ATOM 1681 C CA . SER A 1 236 ? 8.482 -8.603 7.804 1.00 53.41 236 SER A CA 1
ATOM 1682 C C . SER A 1 236 ? 9.581 -8.801 6.746 1.00 53.41 236 SER A C 1
ATOM 1684 O O . SER A 1 236 ? 10.758 -8.826 7.095 1.00 53.41 236 SER A O 1
ATOM 1686 N N . SER A 1 237 ? 9.237 -8.924 5.461 1.00 59.81 237 SER A N 1
ATOM 1687 C CA . SER A 1 237 ? 10.246 -8.958 4.394 1.00 59.81 237 SER A CA 1
ATOM 1688 C C . SER A 1 237 ? 10.574 -7.552 3.882 1.00 59.81 237 SER A C 1
ATOM 1690 O O . SER A 1 237 ? 9.684 -6.709 3.791 1.00 59.81 237 SER A O 1
ATOM 1692 N N . ASP A 1 238 ? 11.832 -7.311 3.491 1.00 59.62 238 ASP A N 1
ATOM 1693 C CA . ASP A 1 238 ? 12.298 -6.070 2.834 1.00 59.62 238 ASP A CA 1
ATOM 1694 C C . ASP A 1 238 ? 11.721 -5.898 1.409 1.00 59.62 238 ASP A C 1
ATOM 1696 O O . ASP A 1 238 ? 12.372 -5.354 0.513 1.00 59.62 238 ASP A O 1
ATOM 1700 N N . ALA A 1 239 ? 10.540 -6.457 1.137 1.00 68.06 239 ALA A N 1
ATOM 1701 C CA . ALA A 1 239 ? 9.890 -6.351 -0.157 1.00 68.06 239 ALA A CA 1
ATOM 1702 C C . ALA A 1 239 ? 9.313 -4.941 -0.346 1.00 68.06 239 ALA A C 1
ATOM 1704 O O . ALA A 1 239 ? 9.281 -4.119 0.572 1.00 68.06 239 ALA A O 1
ATOM 1705 N N . TRP A 1 240 ? 8.880 -4.646 -1.567 1.00 75.56 240 TRP A N 1
ATOM 1706 C CA . TRP A 1 240 ? 8.338 -3.349 -1.975 1.00 75.56 240 TRP A CA 1
ATOM 1707 C C . TRP A 1 240 ? 7.000 -3.017 -1.280 1.00 75.56 240 TRP A C 1
ATOM 1709 O O . TRP A 1 240 ? 5.978 -2.912 -1.936 1.00 75.56 240 TRP A O 1
ATOM 1719 N N . PHE A 1 241 ? 6.967 -2.836 0.040 1.00 62.00 241 PHE A N 1
ATOM 1720 C CA . PHE A 1 241 ? 5.741 -2.553 0.807 1.00 62.00 241 PHE A CA 1
ATOM 1721 C C . PHE A 1 241 ? 5.498 -1.065 1.046 1.00 62.00 241 PHE A C 1
ATOM 1723 O O . PHE A 1 241 ? 4.370 -0.646 1.288 1.00 62.00 241 PHE A O 1
ATOM 1730 N N . MET A 1 242 ? 6.550 -0.252 0.970 1.00 66.88 242 MET A N 1
ATOM 1731 C CA . MET A 1 242 ? 6.476 1.191 1.169 1.00 66.88 242 MET A CA 1
ATOM 1732 C C . MET A 1 242 ? 6.764 1.937 -0.127 1.00 66.88 242 MET A C 1
ATOM 1734 O O . MET A 1 242 ? 7.424 1.387 -1.010 1.00 66.88 242 MET A O 1
ATOM 1738 N N . PRO A 1 243 ? 6.341 3.207 -0.233 1.00 72.31 243 PRO A N 1
ATOM 1739 C CA . PRO A 1 243 ? 6.838 4.067 -1.284 1.00 72.31 243 PRO A CA 1
ATOM 1740 C C . PRO A 1 243 ? 8.370 4.111 -1.249 1.00 72.31 243 PRO A C 1
ATOM 1742 O O . PRO A 1 243 ? 8.971 4.518 -0.249 1.00 72.31 243 PRO A O 1
ATOM 1745 N N . VAL A 1 244 ? 9.006 3.663 -2.326 1.00 83.19 244 VAL A N 1
ATOM 1746 C CA . VAL A 1 244 ? 10.462 3.505 -2.388 1.00 83.19 244 VAL A CA 1
ATOM 1747 C C . VAL A 1 244 ? 11.076 4.830 -2.805 1.00 83.19 244 VAL A C 1
ATOM 1749 O O . VAL A 1 244 ? 10.693 5.399 -3.826 1.00 83.19 244 VAL A O 1
ATOM 1752 N N . ARG A 1 245 ? 12.040 5.326 -2.024 1.00 88.81 245 ARG A N 1
ATOM 1753 C CA . ARG A 1 245 ? 12.816 6.510 -2.399 1.00 88.81 245 ARG A CA 1
ATOM 1754 C C . ARG A 1 245 ? 14.009 6.112 -3.255 1.00 88.81 245 ARG A C 1
ATOM 1756 O O . ARG A 1 245 ? 14.836 5.314 -2.822 1.00 88.81 245 ARG A O 1
ATOM 1763 N N . VAL A 1 246 ? 14.112 6.714 -4.432 1.00 90.56 246 VAL A N 1
ATOM 1764 C CA . VAL A 1 246 ? 15.242 6.557 -5.348 1.00 90.56 246 VAL A CA 1
ATOM 1765 C C . VAL A 1 246 ? 15.948 7.905 -5.443 1.00 90.56 246 VAL A C 1
ATOM 1767 O O . VAL A 1 246 ? 15.351 8.859 -5.950 1.00 90.56 246 VAL A O 1
ATOM 1770 N N . PRO A 1 247 ? 17.183 8.027 -4.926 1.00 90.75 247 PRO A N 1
ATOM 1771 C CA . PRO A 1 247 ? 17.934 9.277 -4.981 1.00 90.75 247 PRO A CA 1
ATOM 1772 C C . PRO A 1 247 ? 18.088 9.799 -6.412 1.00 90.75 247 PRO A C 1
ATOM 1774 O O . PRO A 1 247 ? 18.042 9.022 -7.366 1.00 90.75 247 PRO A O 1
ATOM 1777 N N . ALA A 1 248 ? 18.292 11.109 -6.548 1.00 89.12 248 ALA A N 1
ATOM 1778 C CA . ALA A 1 248 ? 18.678 11.725 -7.817 1.00 89.12 248 ALA A CA 1
ATOM 1779 C C . ALA A 1 248 ? 19.955 11.071 -8.371 1.00 89.12 248 ALA A C 1
ATOM 1781 O O . ALA A 1 248 ? 20.890 10.820 -7.604 1.00 89.12 248 ALA A O 1
ATOM 1782 N N . HIS A 1 249 ? 19.980 10.776 -9.673 1.00 90.06 249 HIS A N 1
ATOM 1783 C CA . HIS A 1 249 ? 21.050 10.020 -10.348 1.00 90.06 249 HIS A CA 1
ATOM 1784 C C . HIS A 1 249 ? 21.453 8.713 -9.637 1.00 90.06 249 HIS A C 1
ATOM 1786 O O . HIS A 1 249 ? 22.608 8.283 -9.698 1.00 90.06 249 HIS A O 1
ATOM 1792 N N . GLY A 1 250 ? 20.518 8.110 -8.903 1.00 91.31 250 GLY A N 1
ATOM 1793 C CA . GLY A 1 250 ? 20.749 6.948 -8.060 1.00 91.31 250 GLY A CA 1
ATOM 1794 C C . GLY A 1 250 ? 19.929 5.743 -8.495 1.00 91.31 250 GLY A C 1
ATOM 1795 O O . GLY A 1 250 ? 19.128 5.794 -9.426 1.00 91.31 250 GLY A O 1
ATOM 1796 N N . SER A 1 251 ? 20.107 4.646 -7.767 1.00 91.62 251 SER A N 1
ATOM 1797 C CA . SER A 1 251 ? 19.325 3.429 -7.957 1.00 91.62 251 SER A CA 1
ATOM 1798 C C . SER A 1 251 ? 18.795 2.899 -6.633 1.00 91.62 251 SER A C 1
ATOM 1800 O O . SER A 1 251 ? 19.460 3.026 -5.603 1.00 91.62 251 SER A O 1
ATOM 1802 N N . ALA A 1 252 ? 17.640 2.242 -6.670 1.00 89.44 252 ALA A N 1
ATOM 1803 C CA . ALA A 1 252 ? 17.127 1.448 -5.561 1.00 89.44 252 ALA A CA 1
ATOM 1804 C C . ALA A 1 252 ? 16.920 0.006 -6.016 1.00 89.44 252 ALA A C 1
ATOM 1806 O O . ALA A 1 252 ? 16.460 -0.246 -7.129 1.00 89.44 252 ALA A O 1
ATOM 1807 N N . ARG A 1 253 ? 17.248 -0.940 -5.138 1.00 89.06 253 ARG A N 1
ATOM 1808 C CA . ARG A 1 253 ? 17.021 -2.365 -5.362 1.00 89.06 253 ARG A CA 1
ATOM 1809 C C . ARG A 1 253 ? 15.905 -2.824 -4.440 1.00 89.06 253 ARG A C 1
ATOM 1811 O O . ARG A 1 253 ? 15.992 -2.648 -3.228 1.00 89.06 253 ARG A O 1
ATOM 1818 N N . VAL A 1 254 ? 14.866 -3.396 -5.023 1.00 88.56 254 VAL A N 1
ATOM 1819 C CA . VAL A 1 254 ? 13.658 -3.843 -4.327 1.00 88.56 254 VAL A CA 1
ATOM 1820 C C . VAL A 1 254 ? 13.375 -5.285 -4.702 1.00 88.56 254 VAL A C 1
ATOM 1822 O O . VAL A 1 254 ? 13.885 -5.782 -5.705 1.00 88.56 254 VAL A O 1
ATOM 1825 N N . ASN A 1 255 ? 12.578 -5.979 -3.900 1.00 88.50 255 ASN A N 1
ATOM 1826 C CA . ASN A 1 255 ? 12.146 -7.327 -4.235 1.00 88.50 255 ASN A CA 1
ATOM 1827 C C . ASN A 1 255 ? 10.635 -7.479 -4.129 1.00 88.50 255 ASN A C 1
ATOM 1829 O O . ASN A 1 255 ? 9.966 -6.751 -3.393 1.00 88.50 255 ASN A O 1
ATOM 1833 N N . VAL A 1 256 ? 10.119 -8.432 -4.897 1.00 88.12 256 VAL A N 1
ATOM 1834 C CA . VAL A 1 256 ? 8.710 -8.815 -4.939 1.00 88.12 256 VAL A CA 1
ATOM 1835 C C . VAL A 1 256 ? 8.650 -10.334 -4.958 1.00 88.12 256 VAL A C 1
ATOM 1837 O O . VAL A 1 256 ? 9.412 -10.977 -5.681 1.00 88.12 256 VAL A O 1
ATOM 1840 N N . VAL A 1 257 ? 7.775 -10.923 -4.150 1.00 88.38 257 VAL A N 1
ATOM 1841 C CA . VAL A 1 257 ? 7.622 -12.380 -4.078 1.00 88.38 257 VAL A CA 1
ATOM 1842 C C . VAL A 1 257 ? 6.380 -12.795 -4.843 1.00 88.38 257 VAL A C 1
ATOM 1844 O O . VAL A 1 257 ? 5.338 -12.166 -4.706 1.00 88.38 257 VAL A O 1
ATOM 1847 N N . PHE A 1 258 ? 6.477 -13.864 -5.628 1.00 88.12 258 PHE A N 1
ATOM 1848 C CA . PHE A 1 258 ? 5.350 -14.453 -6.343 1.00 88.12 258 PHE A CA 1
ATOM 1849 C C . PHE A 1 258 ? 5.097 -15.889 -5.863 1.00 88.12 258 PHE A C 1
ATOM 1851 O O . PHE A 1 258 ? 6.058 -16.661 -5.743 1.00 88.12 258 PHE A O 1
ATOM 1858 N N . PRO A 1 259 ? 3.828 -16.274 -5.625 1.00 83.31 259 PRO A N 1
ATOM 1859 C CA . PRO A 1 259 ? 3.434 -17.632 -5.263 1.00 83.31 259 PRO A CA 1
ATOM 1860 C C . PRO A 1 259 ? 3.408 -18.514 -6.520 1.00 83.31 259 PRO A C 1
ATOM 1862 O O . PRO A 1 259 ? 2.352 -18.897 -7.015 1.00 83.31 259 PRO A O 1
ATOM 1865 N N . ALA A 1 260 ? 4.573 -18.764 -7.113 1.00 71.19 260 ALA A N 1
ATOM 1866 C CA . ALA A 1 260 ? 4.698 -19.628 -8.280 1.00 71.19 260 ALA A CA 1
ATOM 1867 C C . ALA A 1 260 ? 6.092 -20.257 -8.365 1.00 71.19 260 ALA A C 1
ATOM 1869 O O . ALA A 1 260 ? 7.104 -19.578 -8.195 1.00 71.19 260 ALA A O 1
ATOM 1870 N N . ALA A 1 261 ? 6.125 -21.551 -8.689 1.00 59.50 261 ALA A N 1
ATOM 1871 C CA . ALA A 1 261 ? 7.278 -22.239 -9.252 1.00 59.50 261 ALA A CA 1
ATOM 1872 C C . ALA A 1 261 ? 6.826 -22.901 -10.573 1.00 59.50 261 ALA A C 1
ATOM 1874 O O . ALA A 1 261 ? 5.878 -23.689 -10.544 1.00 59.50 261 ALA A O 1
ATOM 1875 N N . PRO A 1 262 ? 7.453 -22.607 -11.730 1.00 65.00 262 PRO A N 1
ATOM 1876 C CA . PRO A 1 262 ? 8.625 -21.747 -11.927 1.00 65.00 262 PRO A CA 1
ATOM 1877 C C . PRO A 1 262 ? 8.329 -20.252 -11.723 1.00 65.00 262 PRO A C 1
ATOM 1879 O O . PRO A 1 262 ? 7.175 -19.849 -11.595 1.00 65.00 262 PRO A O 1
ATOM 1882 N N . ALA A 1 263 ? 9.391 -19.440 -11.686 1.00 66.00 263 ALA A N 1
ATOM 1883 C CA . ALA A 1 263 ? 9.275 -17.990 -11.573 1.00 66.00 263 ALA A CA 1
ATOM 1884 C C . ALA A 1 263 ? 8.397 -17.429 -12.698 1.00 66.00 263 ALA A C 1
ATOM 1886 O O . ALA A 1 263 ? 8.550 -17.846 -13.853 1.00 66.00 263 ALA A O 1
ATOM 1887 N N . PRO A 1 264 ? 7.468 -16.509 -12.391 1.00 72.62 264 PRO A N 1
ATOM 1888 C CA . PRO A 1 264 ? 6.622 -15.952 -13.422 1.00 72.62 264 PRO A CA 1
ATOM 1889 C C . PRO A 1 264 ? 7.477 -15.120 -14.373 1.00 72.62 264 PRO A C 1
ATOM 1891 O O . PRO A 1 264 ? 8.311 -14.317 -13.952 1.00 72.62 264 PRO A O 1
ATOM 1894 N N . ARG A 1 265 ? 7.247 -15.299 -15.672 1.00 83.75 265 ARG A N 1
ATOM 1895 C CA . ARG A 1 265 ? 7.841 -14.434 -16.682 1.00 83.75 265 ARG A CA 1
ATOM 1896 C C . ARG A 1 265 ? 7.167 -13.066 -16.595 1.00 83.75 265 ARG A C 1
ATOM 1898 O O . ARG A 1 265 ? 5.994 -12.935 -16.939 1.00 83.75 265 ARG A O 1
ATOM 1905 N N . ILE A 1 266 ? 7.902 -12.070 -16.115 1.00 86.50 266 ILE A N 1
ATOM 1906 C CA . ILE A 1 266 ? 7.436 -10.685 -16.034 1.00 86.50 266 ILE A CA 1
ATOM 1907 C C . ILE A 1 266 ? 7.860 -9.989 -17.325 1.00 86.50 266 ILE A C 1
ATOM 1909 O O . ILE A 1 266 ? 9.046 -9.766 -17.550 1.00 86.50 266 ILE A O 1
ATOM 1913 N N . ASP A 1 267 ? 6.896 -9.648 -18.175 1.00 86.38 267 ASP A N 1
ATOM 1914 C CA . ASP A 1 267 ? 7.159 -8.931 -19.429 1.00 86.38 267 ASP A CA 1
ATOM 1915 C C . ASP A 1 267 ? 6.778 -7.448 -19.334 1.00 86.38 267 ASP A C 1
ATOM 1917 O O . ASP A 1 267 ? 7.252 -6.644 -20.141 1.00 86.38 267 ASP A O 1
ATOM 1921 N N . ARG A 1 268 ? 5.960 -7.064 -18.343 1.00 86.94 268 ARG A N 1
ATOM 1922 C CA . ARG A 1 268 ? 5.597 -5.668 -18.080 1.00 86.94 268 ARG A CA 1
ATOM 1923 C C . ARG A 1 268 ? 5.499 -5.366 -16.587 1.00 86.94 268 ARG A C 1
ATOM 1925 O O . ARG A 1 268 ? 4.874 -6.120 -15.841 1.00 86.94 268 ARG A O 1
ATOM 1932 N N . ILE A 1 269 ? 6.048 -4.219 -16.190 1.00 89.00 269 ILE A N 1
ATOM 1933 C CA . ILE A 1 269 ? 5.846 -3.600 -14.874 1.00 89.00 269 ILE A CA 1
ATOM 1934 C C . ILE A 1 269 ? 5.293 -2.192 -15.090 1.00 89.00 269 ILE A C 1
ATOM 1936 O O . ILE A 1 269 ? 5.832 -1.433 -15.893 1.00 89.00 269 ILE A O 1
ATOM 1940 N N . GLU A 1 270 ? 4.236 -1.842 -14.367 1.00 87.88 270 GLU A N 1
ATOM 1941 C CA . GLU A 1 270 ? 3.672 -0.493 -14.318 1.00 87.88 270 GLU A CA 1
ATOM 1942 C C . GLU A 1 270 ? 3.604 -0.027 -12.866 1.00 87.88 270 GLU A C 1
ATOM 1944 O O . GLU A 1 270 ? 2.941 -0.662 -12.052 1.00 87.88 270 GLU A O 1
ATOM 1949 N N . VAL A 1 271 ? 4.262 1.085 -12.547 1.00 88.25 271 VAL A N 1
ATOM 1950 C CA . VAL A 1 271 ? 4.261 1.709 -11.220 1.00 88.25 271 VAL A CA 1
ATOM 1951 C C . VAL A 1 271 ? 3.516 3.030 -11.305 1.00 88.25 271 VAL A C 1
ATOM 1953 O O . VAL A 1 271 ? 4.044 4.025 -11.812 1.00 88.25 271 VAL A O 1
ATOM 1956 N N . ARG A 1 272 ? 2.291 3.053 -10.787 1.00 84.62 272 ARG A N 1
ATOM 1957 C CA . ARG A 1 272 ? 1.500 4.280 -10.669 1.00 84.62 272 ARG A CA 1
ATOM 1958 C C . ARG A 1 272 ? 1.920 5.077 -9.437 1.00 84.62 272 ARG A C 1
ATOM 1960 O O . ARG A 1 272 ? 2.602 4.572 -8.547 1.00 84.62 272 ARG A O 1
ATOM 1967 N N . ASN A 1 273 ? 1.458 6.322 -9.367 1.00 84.06 273 ASN A N 1
ATOM 1968 C CA . ASN A 1 273 ? 1.670 7.206 -8.221 1.00 84.06 273 ASN A CA 1
ATOM 1969 C C . ASN A 1 273 ? 3.151 7.503 -7.916 1.00 84.06 273 ASN A C 1
ATOM 1971 O O . ASN A 1 273 ? 3.508 7.728 -6.759 1.00 84.06 273 ASN A O 1
ATOM 1975 N N . THR A 1 274 ? 4.012 7.511 -8.939 1.00 84.44 274 THR A N 1
ATOM 1976 C CA . THR A 1 274 ? 5.408 7.944 -8.789 1.00 84.44 274 THR A CA 1
ATOM 1977 C C . THR A 1 274 ? 5.462 9.466 -8.764 1.00 84.44 274 THR A C 1
ATOM 1979 O O . THR A 1 274 ? 4.794 10.119 -9.563 1.00 84.44 274 THR A O 1
ATOM 1982 N N . ARG A 1 275 ? 6.232 10.043 -7.843 1.00 86.81 275 ARG A N 1
ATOM 1983 C CA . ARG A 1 275 ? 6.299 11.498 -7.641 1.00 86.81 275 ARG A CA 1
ATOM 1984 C C . ARG A 1 275 ? 7.656 11.950 -7.106 1.00 86.81 275 ARG A C 1
ATOM 1986 O O . ARG A 1 275 ? 8.369 11.125 -6.539 1.00 86.81 275 ARG A O 1
ATOM 1993 N N . PRO A 1 276 ? 8.021 13.234 -7.199 1.00 86.19 276 PRO A N 1
ATOM 1994 C CA . PRO A 1 276 ? 9.173 13.773 -6.489 1.00 86.19 276 PRO A CA 1
ATOM 1995 C C . PRO A 1 276 ? 8.920 13.720 -4.978 1.00 86.19 276 PRO A C 1
ATOM 1997 O O . PRO A 1 276 ? 7.797 13.929 -4.519 1.00 86.19 276 PRO A O 1
ATOM 2000 N N . ALA A 1 277 ? 9.952 13.429 -4.188 1.00 82.88 277 ALA A N 1
ATOM 2001 C CA . ALA A 1 277 ? 9.805 13.274 -2.738 1.00 82.88 277 ALA A CA 1
ATOM 2002 C C . ALA A 1 277 ? 9.480 14.598 -2.013 1.00 82.88 277 ALA A C 1
ATOM 2004 O O . ALA A 1 277 ? 9.027 14.580 -0.870 1.00 82.88 277 ALA A O 1
ATOM 2005 N N . ASP A 1 278 ? 9.742 15.726 -2.670 1.00 78.62 278 ASP A N 1
ATOM 2006 C CA . ASP A 1 278 ? 9.602 17.097 -2.185 1.00 78.62 278 ASP A CA 1
ATOM 2007 C C . ASP A 1 278 ? 8.406 17.851 -2.795 1.00 78.62 278 ASP A C 1
ATOM 2009 O O . ASP A 1 278 ? 8.106 18.963 -2.362 1.00 78.62 278 ASP A O 1
ATOM 2013 N N . ALA A 1 279 ? 7.700 17.260 -3.766 1.00 72.06 279 ALA A N 1
ATOM 2014 C CA . ALA A 1 279 ? 6.603 17.910 -4.478 1.00 72.06 279 ALA A CA 1
ATOM 2015 C C . ALA A 1 279 ? 5.236 17.300 -4.137 1.00 72.06 279 ALA A C 1
ATOM 2017 O O . ALA A 1 279 ? 5.070 16.085 -4.010 1.00 72.06 279 ALA A O 1
ATOM 2018 N N . VAL A 1 280 ? 4.222 18.163 -4.041 1.00 63.22 280 VAL A N 1
ATOM 2019 C CA . VAL A 1 280 ? 2.822 17.771 -3.843 1.00 63.22 280 VAL A CA 1
ATOM 2020 C C . VAL A 1 280 ? 2.066 18.008 -5.149 1.00 63.22 280 VAL A C 1
ATOM 2022 O O . VAL A 1 280 ? 1.981 19.139 -5.614 1.00 63.22 280 VAL A O 1
ATOM 2025 N N . GLY A 1 281 ? 1.508 16.944 -5.732 1.00 64.56 281 GLY A N 1
ATOM 2026 C CA . GLY A 1 281 ? 0.621 17.015 -6.903 1.00 64.56 281 GLY A CA 1
ATOM 2027 C C . GLY A 1 281 ? 1.251 16.640 -8.249 1.00 64.56 281 GLY A C 1
ATOM 2028 O O . GLY A 1 281 ? 0.511 16.312 -9.170 1.00 64.56 281 GLY A O 1
ATOM 2029 N N . GLU A 1 282 ? 2.581 16.608 -8.367 1.00 73.94 282 GLU A N 1
ATOM 2030 C CA . GLU A 1 282 ? 3.253 16.020 -9.536 1.00 73.94 282 GLU A CA 1
ATOM 2031 C C . GLU A 1 282 ? 3.214 14.490 -9.419 1.00 73.94 282 GLU A C 1
ATOM 2033 O O . GLU A 1 282 ? 3.812 13.925 -8.505 1.00 73.94 282 GLU A O 1
ATOM 2038 N N . VAL A 1 283 ? 2.489 13.818 -10.315 1.00 81.00 283 VAL A N 1
ATOM 2039 C CA . VAL A 1 283 ? 2.355 12.357 -10.313 1.00 81.00 283 VAL A CA 1
ATOM 2040 C C . VAL A 1 283 ? 2.522 11.819 -11.728 1.00 81.00 283 VAL A C 1
ATOM 2042 O O . VAL A 1 283 ? 1.912 12.327 -12.664 1.00 81.00 283 VAL A O 1
ATOM 2045 N N . CYS A 1 284 ? 3.307 10.758 -11.866 1.00 84.12 284 CYS A N 1
ATOM 2046 C CA . CYS A 1 284 ? 3.541 10.051 -13.116 1.00 84.12 284 CYS A CA 1
ATOM 2047 C C . CYS A 1 284 ? 3.452 8.531 -12.925 1.00 84.12 284 CYS A C 1
ATOM 2049 O O . CYS A 1 284 ? 3.384 8.003 -11.807 1.00 84.12 284 CYS A O 1
ATOM 2051 N N . THR A 1 285 ? 3.419 7.821 -14.051 1.00 84.50 285 THR A N 1
ATOM 2052 C CA . THR A 1 285 ? 3.442 6.358 -14.098 1.00 84.50 285 THR A CA 1
ATOM 2053 C C . THR A 1 285 ? 4.732 5.914 -14.771 1.00 84.50 285 THR A C 1
ATOM 2055 O O . THR A 1 285 ? 5.003 6.324 -15.896 1.00 84.50 285 THR A O 1
ATOM 2058 N N . VAL A 1 286 ? 5.517 5.071 -14.100 1.00 84.50 286 VAL A N 1
ATOM 2059 C CA . VAL A 1 286 ? 6.710 4.457 -14.698 1.00 84.50 286 VAL A CA 1
ATOM 2060 C C . VAL A 1 286 ? 6.306 3.120 -15.302 1.00 84.50 286 VAL A C 1
ATOM 2062 O O . VAL A 1 286 ? 5.645 2.318 -14.643 1.00 84.50 286 VAL A O 1
ATOM 2065 N N . GLN A 1 287 ? 6.708 2.861 -16.542 1.00 86.06 287 GLN A N 1
ATOM 2066 C CA . GLN A 1 287 ? 6.447 1.594 -17.217 1.00 86.06 287 GLN A CA 1
ATOM 2067 C C . GLN A 1 287 ? 7.742 0.995 -17.747 1.00 86.06 287 GLN A C 1
ATOM 2069 O O . GLN A 1 287 ? 8.583 1.694 -18.307 1.00 86.06 287 GLN A O 1
ATOM 2074 N N . ALA A 1 288 ? 7.870 -0.318 -17.613 1.00 85.69 288 ALA A N 1
ATOM 2075 C CA . ALA A 1 288 ? 8.927 -1.086 -18.245 1.00 85.69 288 ALA A CA 1
ATOM 2076 C C . ALA A 1 288 ? 8.332 -2.292 -18.972 1.00 85.69 288 ALA A C 1
ATOM 2078 O O . ALA A 1 288 ? 7.405 -2.939 -18.479 1.00 85.69 288 ALA A O 1
ATOM 2079 N N . PHE A 1 289 ? 8.878 -2.579 -20.151 1.00 83.31 289 PHE A N 1
ATOM 2080 C CA . PHE A 1 289 ? 8.424 -3.626 -21.063 1.00 83.31 289 PHE A CA 1
ATOM 2081 C C . PHE A 1 289 ? 9.598 -4.507 -21.477 1.00 83.31 289 PHE A C 1
ATOM 2083 O O . PHE A 1 289 ? 10.742 -4.055 -21.486 1.00 83.31 289 PHE A O 1
ATOM 2090 N N . GLY A 1 290 ? 9.309 -5.744 -21.880 1.00 69.00 290 GLY A N 1
ATOM 2091 C CA . GLY A 1 290 ? 10.320 -6.647 -22.432 1.00 69.00 290 GLY A CA 1
ATOM 2092 C C . GLY A 1 290 ? 11.401 -7.016 -21.418 1.00 69.00 290 GLY A C 1
ATOM 2093 O O . GLY A 1 290 ? 12.541 -7.253 -21.796 1.00 69.00 290 GLY A O 1
ATOM 2094 N N . LEU A 1 291 ? 11.035 -7.066 -20.136 1.00 69.12 291 LEU A N 1
ATOM 2095 C CA . LEU A 1 291 ? 11.914 -7.299 -18.986 1.00 69.12 291 LEU A CA 1
ATOM 2096 C C . LEU A 1 291 ? 12.469 -8.727 -18.885 1.00 69.12 291 LEU A C 1
ATOM 2098 O O . LEU A 1 291 ? 12.957 -9.106 -17.826 1.00 69.12 291 LEU A O 1
ATOM 2102 N N . ALA A 1 292 ? 12.377 -9.513 -19.959 1.00 56.38 292 ALA A N 1
ATOM 2103 C CA . ALA A 1 292 ? 12.701 -10.930 -19.970 1.00 56.38 292 ALA A CA 1
ATOM 2104 C C . ALA A 1 292 ? 14.091 -11.189 -19.361 1.00 56.38 292 ALA A C 1
ATOM 2106 O O . ALA A 1 292 ? 15.109 -10.771 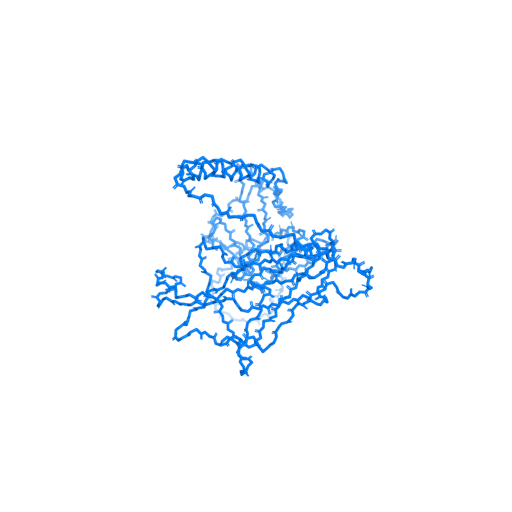-19.917 1.00 56.38 292 ALA A O 1
ATOM 2107 N N . GLY A 1 293 ? 14.084 -11.866 -18.209 1.00 44.94 293 GLY A N 1
ATOM 2108 C CA . GLY A 1 293 ? 15.224 -12.575 -17.634 1.00 44.94 293 GLY A CA 1
ATOM 2109 C C . GLY A 1 293 ? 15.263 -14.013 -18.124 1.00 44.94 293 GLY A C 1
ATOM 2110 O O . GLY A 1 293 ? 14.168 -14.582 -18.352 1.00 44.94 293 GLY A O 1
#

Nearest PDB structures (foldseek):
  8fee-assembly1_B  TM=5.852E-01  e=1.603E-06  Mycolicibacterium smegmatis MC2 155
  8fee-assembly1_F  TM=5.765E-01  e=2.013E-05  Mycolicibacterium smegmatis MC2 155
  8fee-assembly1_D  TM=5.328E-01  e=2.013E-05  Mycolicibacterium smegmatis MC2 155
  8fef-assembly1_D  TM=5.314E-01  e=2.474E-05  Mycolicibacterium smegmatis MC2 155
  8fef-assembly1_E  TM=5.166E-01  e=5.099E-05  Mycolicibacterium smegmatis MC2 155

Sequence (293 aa):
MRCTAAVIRRLLLMTALLAVGCDDTHHARVSQGAGLHEGSPVLVSGVRVGEVEAVTVIEGQVDVELSIASDHQVTLRQDSCVLAAAGDGEPTLVLVPGTGAPREGEAPIPECALPADAVSEAMRGLGEGVQSLLRSLAEGMRDGMRDAPRPPPASPPPASPPPASPATGDICEGVTLRLDGVEPVSPVPLHLPDGGQRVWIVVENPSDRTLQLGPLNAVTFADGAGRALTPAGLPSSDAWFMPVRVPAHGSARVNVVFPAAPAPRIDRIEVRNTRPADAVGEVCTVQAFGLAG

Secondary structure (DSSP, 8-state):
-----PPP---------------EEEEEEES--TT--TTPEEEETTEEEEEEEEEEEETTEEEEEEEE-TTS----BTT-EEEEE-SSSS-EEEEE--SSSBP-SSPPEEBP---HHHHHHHHHHHHHHHHHHHHHHHHHHHHHTTTPPPPPPPPPPPPPPPPPPPP---TTTT-EEEEEEEEEE--BTTTBTT-EEEEEEEEEE-SSS-EEPPPGGGEEEE-TT-PEE-----TT-SSS-SPPEE-TTEEEEEEEEES-SSPP---EEEEEEEEETT-SS--EEEEEE----

pLDDT: mean 75.61, std 17.21, range [30.45, 95.75]

Radius of gyration: 27.01 Å; Cα contacts (8 Å, |Δi|>4): 547; chains: 1; bounding box: 105×45×52 Å

Foldseek 3Di:
DDDPDDDDDDDDDDDDPPPPPPFDKAKAKALDQQQFAFQAFEDEPRDGFWTWHGWDADPNIIITIITGDPVDPQFAAPLKAWDFDDAPDGTHIYIYRDDHHGDDDRDHHYHDPPDPVVVVVVVVVVVVVVVVVVVVVVVVVVVVPPPDDDDDDDDDDDDDDDDDDDDPDQQQPPWDKAWDDKDWADADPPQQNHTWIKIKIKIFAQAQFKKFFAAPVQKWWAAPVRDTFDFTDDPPDQARGGRDIAGHRGMDMHITTGNDPPHGFTFKMKTWQMDGPPDDPRTDIHMDGRNGD

Solvent-accessible surface area (backbone atoms only — not comparable to full-atom values): 17274 Å² total; per-residue (Å²): 144,81,87,82,80,79,83,87,80,88,82,83,92,77,97,69,90,70,81,75,73,78,56,57,73,44,44,31,39,33,82,54,55,48,78,55,43,63,70,23,41,25,24,44,95,85,42,78,41,33,28,26,68,40,67,46,79,55,97,83,30,29,41,34,35,30,36,43,41,82,92,50,91,78,68,57,15,67,62,24,24,33,44,57,42,63,66,101,58,77,28,31,39,38,44,43,45,55,84,58,58,74,50,83,76,86,69,60,35,40,46,57,84,75,58,71,60,60,58,52,50,54,52,51,55,51,53,56,52,52,53,51,51,53,49,55,50,53,54,56,52,57,68,68,57,79,81,64,83,85,80,81,91,79,80,84,81,82,82,79,79,82,84,78,80,85,73,97,62,63,92,50,61,79,46,44,65,42,71,74,48,76,44,84,37,75,57,36,84,94,64,29,72,84,16,25,23,33,39,31,36,37,38,39,29,69,40,92,51,39,34,26,37,37,32,48,92,40,45,48,38,19,28,87,86,67,48,76,54,70,70,44,78,60,87,96,54,87,42,49,71,53,60,45,72,25,45,43,67,28,66,35,79,38,31,50,34,31,74,34,86,69,68,78,67,49,26,33,42,36,35,33,65,22,26,48,72,88,55,87,86,59,68,39,65,43,67,36,67,74,46,72,126